Protein AF-A0A524PHV9-F1 (afdb_monomer_lite)

pLDDT: mean 92.65, std 9.96, range [43.44, 98.56]

Structure (mmCIF, N/CA/C/O backbone):
data_AF-A0A524PHV9-F1
#
_entry.id   AF-A0A524PHV9-F1
#
loop_
_atom_site.group_PDB
_atom_site.id
_atom_site.type_symbol
_atom_site.label_atom_id
_atom_site.label_alt_id
_atom_site.label_comp_id
_atom_site.label_asym_id
_atom_site.label_entity_id
_atom_site.label_seq_id
_atom_site.pdbx_PDB_ins_code
_atom_site.Cartn_x
_atom_site.Cartn_y
_atom_site.Cartn_z
_atom_site.occupancy
_atom_site.B_iso_or_equiv
_atom_site.auth_seq_id
_atom_site.auth_comp_id
_atom_site.auth_asym_id
_atom_site.auth_atom_id
_atom_site.pdbx_PDB_model_num
ATOM 1 N N . MET A 1 1 ? -26.141 -10.953 56.909 1.00 43.44 1 MET A N 1
ATOM 2 C CA . MET A 1 1 ? -25.001 -10.964 55.967 1.00 43.44 1 MET A CA 1
ATOM 3 C C . MET A 1 1 ? -25.452 -10.327 54.662 1.00 43.44 1 MET A C 1
ATOM 5 O O . MET A 1 1 ? -26.270 -10.914 53.968 1.00 43.44 1 MET A O 1
ATOM 9 N N . ALA A 1 2 ? -25.013 -9.101 54.371 1.00 45.72 2 ALA A N 1
ATOM 10 C CA . ALA A 1 2 ? -25.368 -8.413 53.131 1.00 45.72 2 ALA A CA 1
ATOM 11 C C . ALA A 1 2 ? -24.440 -8.890 52.005 1.00 45.72 2 ALA A C 1
ATOM 13 O O . ALA A 1 2 ? -23.285 -8.477 51.942 1.00 45.72 2 ALA A O 1
ATOM 14 N N . ILE A 1 3 ? -24.939 -9.774 51.140 1.00 51.25 3 ILE A N 1
ATOM 15 C CA . ILE A 1 3 ? -24.238 -10.215 49.929 1.00 51.25 3 ILE A CA 1
ATOM 16 C C . ILE A 1 3 ? -24.180 -9.011 48.981 1.00 51.25 3 ILE A C 1
ATOM 18 O O . ILE A 1 3 ? -25.140 -8.718 48.269 1.00 51.25 3 ILE A O 1
ATOM 22 N N . HIS A 1 4 ? -23.075 -8.267 49.010 1.00 49.38 4 HIS A N 1
ATOM 23 C CA . HIS A 1 4 ? -22.793 -7.253 48.002 1.00 49.38 4 HIS A CA 1
ATOM 24 C C . HIS A 1 4 ? -22.531 -7.979 46.683 1.00 49.38 4 HIS A C 1
ATOM 26 O O . HIS A 1 4 ? -21.446 -8.511 46.465 1.00 49.38 4 HIS A O 1
ATOM 32 N N . ARG A 1 5 ? -23.539 -8.030 45.803 1.00 54.97 5 ARG A N 1
ATOM 33 C CA . ARG A 1 5 ? -23.334 -8.400 44.400 1.00 54.97 5 ARG A CA 1
ATOM 34 C C . ARG A 1 5 ? -22.457 -7.325 43.772 1.00 54.97 5 ARG A C 1
ATOM 36 O O . ARG A 1 5 ? -22.942 -6.255 43.402 1.00 54.97 5 ARG A O 1
ATOM 43 N N . GLN A 1 6 ? -21.158 -7.591 43.720 1.00 67.81 6 GLN A N 1
ATOM 44 C CA . GLN A 1 6 ? -20.218 -6.816 42.931 1.00 67.81 6 GLN A CA 1
ATOM 45 C C . GLN A 1 6 ? -20.736 -6.852 41.492 1.00 67.81 6 GLN A C 1
ATOM 47 O O . GLN A 1 6 ? -20.925 -7.926 40.930 1.00 67.81 6 GLN A O 1
ATOM 52 N N . LYS A 1 7 ? -21.108 -5.690 40.945 1.00 75.75 7 LYS A N 1
ATOM 53 C CA . LYS A 1 7 ? -21.532 -5.614 39.546 1.00 75.75 7 LYS A CA 1
ATOM 54 C C . LYS A 1 7 ? -20.360 -6.084 38.697 1.00 75.75 7 LYS A C 1
ATOM 56 O O . LYS A 1 7 ? -19.264 -5.550 38.877 1.00 75.75 7 LYS A O 1
ATOM 61 N N . ASP A 1 8 ? -20.613 -7.028 37.798 1.00 86.81 8 ASP A N 1
ATOM 62 C CA . ASP A 1 8 ? -19.635 -7.428 36.795 1.00 86.81 8 ASP A CA 1
ATOM 63 C C . ASP A 1 8 ? -19.129 -6.177 36.072 1.00 86.81 8 ASP A C 1
ATOM 65 O O . ASP A 1 8 ? -19.901 -5.275 35.721 1.00 86.81 8 ASP A O 1
ATOM 69 N N . ARG A 1 9 ? -17.810 -6.092 35.918 1.00 94.00 9 ARG A N 1
ATOM 70 C CA . ARG A 1 9 ? -17.122 -5.018 35.205 1.00 94.00 9 ARG A CA 1
ATOM 71 C C . ARG A 1 9 ? -16.282 -5.643 34.092 1.00 94.00 9 ARG A C 1
ATOM 73 O O . ARG A 1 9 ? -15.785 -6.749 34.302 1.00 94.00 9 ARG A O 1
ATOM 80 N N . PRO A 1 10 ? -16.137 -4.963 32.943 1.00 96.44 10 PRO A N 1
ATOM 81 C CA . PRO A 1 10 ? -15.182 -5.385 31.929 1.00 96.44 10 PRO A CA 1
ATOM 82 C C . PRO A 1 10 ? -13.778 -5.359 32.531 1.00 96.44 10 PRO A C 1
ATOM 84 O O . PRO A 1 10 ? -13.494 -4.534 33.408 1.00 96.44 10 PRO A O 1
ATOM 87 N N . SER A 1 11 ? -12.915 -6.258 32.068 1.00 96.62 11 SER A N 1
ATOM 88 C CA . SER A 1 11 ? -11.493 -6.193 32.393 1.00 96.62 11 SER A CA 1
ATOM 89 C C . SER A 1 11 ? -10.850 -4.970 31.728 1.00 96.62 11 SER A C 1
ATOM 91 O O . SER A 1 11 ? -11.369 -4.428 30.745 1.00 96.62 11 SER A O 1
ATOM 93 N N . ASP A 1 12 ? -9.697 -4.547 32.245 1.00 96.44 12 ASP A N 1
ATOM 94 C CA . ASP A 1 12 ? -8.908 -3.488 31.608 1.00 96.44 12 ASP A CA 1
ATOM 95 C C . ASP A 1 12 ? -8.440 -3.913 30.205 1.00 96.44 12 ASP A C 1
ATOM 97 O O . ASP A 1 12 ? -8.419 -3.090 29.295 1.00 96.44 12 ASP A O 1
ATOM 101 N N . GLU A 1 13 ? -8.170 -5.207 30.003 1.00 97.12 13 GLU A N 1
ATOM 102 C CA . GLU A 1 13 ? -7.837 -5.792 28.697 1.00 97.12 13 GLU A CA 1
ATOM 103 C C . GLU A 1 13 ? -8.995 -5.643 27.696 1.00 97.12 13 GLU A C 1
ATOM 105 O O . GLU A 1 13 ? -8.775 -5.198 26.572 1.00 97.12 13 GLU A O 1
ATOM 110 N N . THR A 1 14 ? -10.243 -5.910 28.106 1.00 97.88 14 THR A N 1
ATOM 111 C CA . THR A 1 14 ? -11.431 -5.702 27.258 1.00 97.88 14 THR A CA 1
ATOM 112 C C . THR A 1 14 ? -11.568 -4.229 26.858 1.00 97.88 14 THR A C 1
ATOM 114 O O . THR A 1 14 ? -11.874 -3.920 25.705 1.00 97.88 14 THR A O 1
ATOM 117 N N . LEU A 1 15 ? -11.347 -3.295 27.791 1.00 97.81 15 LEU A N 1
ATOM 118 C CA . LEU A 1 15 ? -11.407 -1.861 27.492 1.00 97.81 15 LEU A CA 1
ATOM 119 C C . LEU A 1 15 ? -10.288 -1.435 26.533 1.00 97.81 15 LEU A C 1
ATOM 121 O O . LEU A 1 15 ? -10.550 -0.671 25.599 1.00 97.81 15 LEU A O 1
ATOM 125 N N . GLU A 1 16 ? -9.070 -1.940 26.733 1.00 97.50 16 GLU A N 1
ATOM 126 C CA . GLU A 1 16 ? -7.930 -1.624 25.874 1.00 97.50 16 GLU A CA 1
ATOM 127 C C . GLU A 1 16 ? -8.071 -2.226 24.471 1.00 97.50 16 GLU A C 1
ATOM 129 O O . GLU A 1 16 ? -7.766 -1.563 23.483 1.00 97.50 16 GLU A O 1
ATOM 134 N N . GLY A 1 17 ? -8.673 -3.411 24.347 1.00 97.94 17 GLY A N 1
ATOM 135 C CA . GLY A 1 17 ? -8.955 -4.009 23.044 1.00 97.94 17 GLY A CA 1
ATOM 136 C C . GLY A 1 17 ? -9.859 -3.136 22.165 1.00 97.94 17 GLY A C 1
ATOM 137 O O . GLY A 1 17 ? -9.591 -2.902 20.986 1.00 97.94 17 GLY A O 1
ATOM 138 N N . VAL A 1 18 ? -10.905 -2.548 22.755 1.00 98.12 18 VAL A N 1
ATOM 139 C CA . VAL A 1 18 ? -11.786 -1.597 22.047 1.00 98.12 18 VAL A CA 1
ATOM 140 C C . VAL A 1 18 ? -11.014 -0.352 21.619 1.00 98.12 18 VAL A C 1
ATOM 142 O O . VAL A 1 18 ? -11.197 0.169 20.517 1.00 98.12 18 VAL A O 1
ATOM 145 N N . ARG A 1 19 ? -10.172 0.145 22.517 1.00 97.38 19 ARG A N 1
ATOM 146 C CA . ARG A 1 19 ? -9.353 1.341 22.348 1.00 97.38 19 ARG A CA 1
ATOM 147 C C . ARG A 1 19 ? -8.322 1.191 21.232 1.00 97.38 19 ARG A C 1
ATOM 149 O O . ARG A 1 19 ? -8.160 2.148 20.472 1.00 97.38 19 ARG A O 1
ATOM 156 N N . ASN A 1 20 ? -7.702 0.021 21.096 1.00 97.56 20 ASN A N 1
ATOM 157 C CA . ASN A 1 20 ? -6.783 -0.325 20.010 1.00 97.56 20 ASN A CA 1
ATOM 158 C C . ASN A 1 20 ? -7.500 -0.342 18.658 1.00 97.56 20 ASN A C 1
ATOM 160 O O . ASN A 1 20 ? -7.094 0.366 17.738 1.00 97.56 20 ASN A O 1
ATOM 164 N N . ILE A 1 21 ? -8.637 -1.042 18.564 1.00 98.25 21 ILE A N 1
ATOM 165 C CA . ILE A 1 21 ? -9.458 -1.076 17.341 1.00 98.25 21 ILE A CA 1
ATOM 166 C C . ILE A 1 21 ? -9.875 0.341 16.925 1.00 98.25 21 ILE A C 1
ATOM 168 O O . ILE A 1 21 ? -9.826 0.699 15.748 1.00 98.25 21 ILE A O 1
ATOM 172 N N . VAL A 1 22 ? -10.302 1.172 17.879 1.00 97.00 22 VAL A N 1
ATOM 173 C CA . VAL A 1 22 ? -10.706 2.555 17.590 1.00 97.00 22 VAL A CA 1
ATOM 174 C C . VAL A 1 22 ? -9.520 3.427 17.189 1.00 97.00 22 VAL A C 1
ATOM 176 O O . VAL A 1 22 ? -9.671 4.218 16.262 1.00 97.00 22 VAL A O 1
ATOM 179 N N . ALA A 1 23 ? -8.360 3.288 17.835 1.00 95.38 23 ALA A N 1
ATOM 180 C CA . ALA A 1 23 ? -7.156 4.035 17.475 1.00 95.38 23 ALA A CA 1
ATOM 181 C C . ALA A 1 23 ? -6.679 3.685 16.058 1.00 95.38 23 ALA A C 1
ATOM 183 O O . ALA A 1 23 ? -6.427 4.585 15.259 1.00 95.38 23 ALA A O 1
ATOM 184 N N . PHE A 1 24 ? -6.646 2.394 15.714 1.00 96.44 24 PHE A N 1
ATOM 185 C CA . PHE A 1 24 ? -6.337 1.928 14.364 1.00 96.44 24 PHE A CA 1
ATOM 186 C C . PHE A 1 24 ? -7.310 2.517 13.334 1.00 96.44 24 PHE A C 1
ATOM 188 O O . PHE A 1 24 ? -6.906 3.172 12.376 1.00 96.44 24 PHE A O 1
ATOM 195 N N . ARG A 1 25 ? -8.622 2.377 13.570 1.00 95.62 25 ARG A N 1
ATOM 196 C CA . ARG A 1 25 ? -9.646 2.913 12.660 1.00 95.62 25 ARG A CA 1
ATOM 197 C C . ARG A 1 25 ? -9.598 4.430 12.536 1.00 95.62 25 ARG A C 1
ATOM 199 O O . ARG A 1 25 ? -9.937 4.948 11.483 1.00 95.62 25 ARG A O 1
ATOM 206 N N . ALA A 1 26 ? -9.230 5.148 13.592 1.00 92.69 26 ALA A N 1
ATOM 207 C CA . ALA A 1 26 ? -9.138 6.600 13.552 1.00 92.69 26 ALA A CA 1
ATOM 208 C C . ALA A 1 26 ? -7.962 7.097 12.703 1.00 92.69 26 ALA A C 1
ATOM 210 O O . ALA A 1 26 ? -8.096 8.153 12.089 1.00 92.69 26 ALA A O 1
ATOM 211 N N . ARG A 1 27 ? -6.851 6.349 12.667 1.00 92.06 27 ARG A N 1
ATOM 212 C CA . ARG A 1 27 ? -5.673 6.666 11.847 1.00 92.06 27 ARG A CA 1
ATOM 213 C C . ARG A 1 27 ? -5.864 6.281 10.382 1.00 92.06 27 ARG A C 1
ATOM 215 O O . ARG A 1 27 ? -5.577 7.091 9.513 1.00 92.06 27 ARG A O 1
ATOM 222 N N . HIS A 1 28 ? -6.420 5.095 10.131 1.00 92.81 28 HIS A N 1
ATOM 223 C CA . HIS A 1 28 ? -6.382 4.461 8.805 1.00 92.81 28 HIS A CA 1
ATOM 224 C C . HIS A 1 28 ? -7.731 4.436 8.073 1.00 92.81 28 HIS A C 1
ATOM 226 O O . HIS A 1 28 ? -7.857 3.831 7.011 1.00 92.81 28 HIS A O 1
ATOM 232 N N . ALA A 1 29 ? -8.783 5.051 8.629 1.00 90.94 29 ALA A N 1
ATOM 233 C CA . ALA A 1 29 ? -10.062 5.129 7.926 1.00 90.94 29 ALA A CA 1
ATOM 234 C C . ALA A 1 29 ? -9.923 5.938 6.627 1.00 90.94 29 ALA A C 1
ATOM 236 O O . ALA A 1 29 ? -9.401 7.056 6.664 1.00 90.94 29 ALA A O 1
ATOM 237 N N . PRO A 1 30 ? -10.475 5.443 5.504 1.00 86.62 30 PRO A N 1
ATOM 238 C CA . PRO A 1 30 ? -10.452 6.186 4.257 1.00 86.62 30 PRO A CA 1
ATOM 239 C C . PRO A 1 30 ? -11.175 7.535 4.416 1.00 86.62 30 PRO A C 1
ATOM 241 O O . PRO A 1 30 ? -12.183 7.623 5.137 1.00 86.62 30 PRO A O 1
ATOM 244 N N . PRO A 1 31 ? -10.690 8.597 3.745 1.00 82.19 31 PRO A N 1
ATOM 245 C CA . PRO A 1 31 ? -11.306 9.913 3.818 1.00 82.19 31 PRO A CA 1
ATOM 246 C C . PRO A 1 31 ? -12.749 9.863 3.310 1.00 82.19 31 PRO A C 1
ATOM 248 O O . PRO A 1 31 ? -13.121 9.063 2.448 1.00 82.19 31 PRO A O 1
ATOM 251 N N . LYS A 1 32 ? -13.600 10.743 3.847 1.00 81.00 32 LYS A N 1
ATOM 252 C CA . LYS A 1 32 ? -14.985 10.839 3.371 1.00 81.00 32 LYS A CA 1
ATOM 253 C C . LYS A 1 32 ? -14.988 11.374 1.932 1.00 81.00 32 LYS A C 1
ATOM 255 O O . LYS A 1 32 ? -14.244 12.311 1.654 1.00 81.00 32 LYS A O 1
ATOM 260 N N . PRO A 1 33 ? -15.892 10.896 1.055 1.00 69.19 33 PRO A N 1
ATOM 261 C CA . PRO A 1 33 ? -15.922 11.251 -0.372 1.00 69.19 33 PRO A CA 1
ATOM 262 C C . PRO A 1 33 ? -16.135 12.748 -0.672 1.00 69.19 33 PRO A C 1
ATOM 264 O O . PRO A 1 33 ? -16.042 13.159 -1.820 1.00 69.19 33 PRO A O 1
ATOM 267 N N . SER A 1 34 ? -16.427 13.573 0.338 1.00 66.88 34 SER A N 1
ATOM 268 C CA . SER A 1 34 ? -16.551 15.029 0.219 1.00 66.88 34 SER A CA 1
ATOM 269 C C . SER A 1 34 ? -15.236 15.797 0.420 1.00 66.88 34 SER A C 1
ATOM 271 O O . SER A 1 34 ? -15.263 17.024 0.402 1.00 66.88 34 SER A O 1
ATOM 273 N N . GLN A 1 35 ? -14.116 15.123 0.702 1.00 55.56 35 GLN A N 1
ATOM 274 C CA . GLN A 1 35 ? -12.799 15.756 0.819 1.00 55.56 35 GLN A CA 1
ATOM 275 C C . GLN A 1 35 ? -12.050 15.607 -0.510 1.00 55.56 35 GLN A C 1
ATOM 277 O O . GLN A 1 35 ? -11.749 14.498 -0.939 1.00 55.56 35 GLN A O 1
ATOM 282 N N . GLU A 1 36 ? -11.806 16.733 -1.182 1.00 48.31 36 GLU A N 1
ATOM 283 C CA . GLU A 1 36 ? -11.075 16.796 -2.450 1.00 48.31 36 GLU A CA 1
ATOM 284 C C . GLU A 1 36 ? -9.622 16.312 -2.308 1.00 48.31 36 GLU A C 1
ATOM 286 O O . GLU A 1 36 ? -8.933 16.676 -1.358 1.00 48.31 36 GLU A O 1
ATOM 291 N N . VAL A 1 37 ? -9.190 15.518 -3.298 1.00 53.00 37 VAL A N 1
ATOM 292 C CA . VAL A 1 37 ? -7.806 15.226 -3.734 1.00 53.00 37 VAL A CA 1
ATOM 293 C C . VAL A 1 37 ? -6.771 15.083 -2.609 1.00 53.00 37 VAL A C 1
ATOM 295 O O . VAL A 1 37 ? -5.686 15.656 -2.667 1.00 53.00 37 VAL A O 1
ATOM 298 N N . ILE A 1 38 ? -7.074 14.291 -1.582 1.00 55.31 38 ILE A N 1
ATOM 299 C CA . ILE A 1 38 ? -6.009 13.691 -0.776 1.00 55.31 38 ILE A CA 1
ATOM 300 C C . ILE A 1 38 ? -5.588 12.437 -1.531 1.00 55.31 38 ILE A C 1
ATOM 302 O O . ILE A 1 38 ? -6.434 11.606 -1.867 1.00 55.31 38 ILE A O 1
ATOM 306 N N . GLU A 1 39 ? -4.300 12.350 -1.854 1.00 62.22 39 GLU A N 1
ATOM 307 C CA . GLU A 1 39 ? -3.685 11.133 -2.369 1.00 62.22 39 GLU A CA 1
ATOM 308 C C . GLU A 1 39 ? -4.005 10.019 -1.366 1.00 62.22 39 GLU A C 1
ATOM 310 O O . GLU A 1 39 ? -3.540 10.049 -0.230 1.00 62.22 39 GLU A O 1
ATOM 315 N N . ALA A 1 40 ? -4.951 9.150 -1.727 1.00 71.31 40 ALA A N 1
ATOM 316 C CA . ALA A 1 40 ? -5.487 8.156 -0.809 1.00 71.31 40 ALA A CA 1
ATOM 317 C C . ALA A 1 40 ? -4.343 7.250 -0.367 1.00 71.31 40 ALA A C 1
ATOM 319 O O . ALA A 1 40 ? -3.646 6.772 -1.252 1.00 71.31 40 ALA A O 1
ATOM 320 N N . ASP A 1 41 ? -4.180 7.026 0.943 1.00 86.94 41 ASP A N 1
ATOM 321 C CA . ASP A 1 41 ? -3.270 6.026 1.516 1.00 86.94 41 ASP A CA 1
ATOM 322 C C . ASP A 1 41 ? -3.810 4.618 1.193 1.00 86.94 41 ASP A C 1
ATOM 324 O O . ASP A 1 41 ? -4.749 4.145 1.850 1.00 86.94 41 ASP A O 1
ATOM 328 N N . PRO A 1 42 ? -3.294 3.956 0.141 1.00 91.50 42 PRO A N 1
ATOM 329 C CA . PRO A 1 42 ? -3.833 2.683 -0.324 1.00 91.50 42 PRO A CA 1
ATOM 330 C C . PRO A 1 42 ? -3.556 1.555 0.673 1.00 91.50 42 PRO A C 1
ATOM 332 O O . PRO A 1 42 ? -4.408 0.687 0.867 1.00 91.50 42 PRO A O 1
ATOM 335 N N . LEU A 1 43 ? -2.390 1.581 1.326 1.00 94.88 43 LEU A N 1
ATOM 336 C CA . LEU A 1 43 ? -1.991 0.595 2.325 1.00 94.88 43 LEU A CA 1
ATOM 337 C C . LEU A 1 43 ? -2.871 0.693 3.575 1.00 94.88 43 LEU A C 1
ATOM 339 O O . LEU A 1 43 ? -3.439 -0.315 4.002 1.00 94.88 43 LEU A O 1
ATOM 343 N N . GLY A 1 44 ? -3.059 1.902 4.114 1.00 94.56 44 GLY A N 1
ATOM 344 C CA . GLY A 1 44 ? -3.966 2.128 5.240 1.00 94.56 44 GLY A CA 1
ATOM 345 C C . GLY A 1 44 ? -5.399 1.702 4.917 1.00 94.56 44 GLY A C 1
ATOM 346 O O . GLY A 1 44 ? -6.039 1.012 5.713 1.00 94.56 44 GLY A O 1
ATOM 347 N N . ALA A 1 45 ? -5.892 2.009 3.711 1.00 93.06 45 ALA A N 1
ATOM 348 C CA . ALA A 1 45 ? -7.220 1.590 3.262 1.00 93.06 45 ALA A CA 1
ATOM 349 C C . ALA A 1 45 ? -7.361 0.060 3.120 1.00 93.06 45 ALA A C 1
ATOM 351 O O . ALA A 1 45 ? -8.412 -0.499 3.467 1.00 93.06 45 ALA A O 1
ATOM 352 N N . LEU A 1 46 ? -6.318 -0.626 2.637 1.00 94.94 46 LEU A N 1
ATOM 353 C CA . LEU A 1 46 ? -6.273 -2.086 2.556 1.00 94.94 46 LEU A CA 1
ATOM 354 C C . LEU A 1 46 ? -6.382 -2.704 3.954 1.00 94.94 46 LEU A C 1
ATOM 356 O O . LEU A 1 46 ? -7.268 -3.526 4.198 1.00 94.94 46 LEU A O 1
ATOM 360 N N . PHE A 1 47 ? -5.541 -2.268 4.892 1.00 97.19 47 PHE A N 1
ATOM 361 C CA . PHE A 1 47 ? -5.531 -2.817 6.249 1.00 97.19 47 PHE A CA 1
ATOM 362 C C . PHE A 1 47 ? -6.782 -2.438 7.045 1.00 97.19 47 PHE A C 1
ATOM 364 O O . PHE A 1 47 ? -7.312 -3.253 7.802 1.00 97.19 47 PHE A O 1
ATOM 371 N N . TYR A 1 48 ? -7.339 -1.246 6.817 1.00 96.88 48 TYR A N 1
ATOM 372 C CA . TYR A 1 48 ? -8.658 -0.882 7.326 1.00 96.88 48 TYR A CA 1
ATOM 373 C C . TYR A 1 48 ? -9.731 -1.869 6.865 1.00 96.88 48 TYR A C 1
ATOM 375 O O . TYR A 1 48 ? -10.517 -2.356 7.679 1.00 96.88 48 TYR A O 1
ATOM 383 N N . SER A 1 49 ? -9.753 -2.191 5.572 1.00 96.69 49 SER A N 1
ATOM 384 C CA . SER A 1 49 ? -10.724 -3.128 5.001 1.00 96.69 49 SER A CA 1
ATOM 385 C C . SER A 1 49 ? -10.545 -4.541 5.562 1.00 96.69 49 SER A C 1
ATOM 387 O O . SER A 1 49 ? -11.537 -5.193 5.893 1.00 96.69 49 SER A O 1
ATOM 389 N N . GLN A 1 50 ? -9.298 -4.983 5.750 1.00 97.62 50 GLN A N 1
ATOM 390 C CA . GLN A 1 50 ? -8.971 -6.259 6.388 1.00 97.62 50 GLN A CA 1
ATOM 391 C C . GLN A 1 50 ? -9.510 -6.336 7.821 1.00 97.62 50 GLN A C 1
ATOM 393 O O . GLN A 1 50 ? -10.243 -7.272 8.146 1.00 97.62 50 GLN A O 1
ATOM 398 N N . LEU A 1 51 ? -9.234 -5.327 8.654 1.00 98.44 51 LEU A N 1
ATOM 399 C CA . LEU A 1 51 ? -9.745 -5.289 10.025 1.00 98.44 51 LEU A CA 1
ATOM 400 C C . LEU A 1 51 ? -11.278 -5.265 10.055 1.00 98.44 51 LEU A C 1
ATOM 402 O O . LEU A 1 51 ? -11.900 -5.960 10.858 1.00 98.44 51 LEU A O 1
ATOM 406 N N . MET A 1 52 ? -11.909 -4.472 9.186 1.00 98.06 52 MET A N 1
ATOM 407 C CA . MET A 1 52 ? -13.369 -4.393 9.137 1.00 98.06 52 MET A CA 1
ATOM 408 C C . MET A 1 52 ? -14.010 -5.726 8.737 1.00 98.06 52 MET A C 1
ATOM 410 O O . MET A 1 52 ? -15.001 -6.119 9.355 1.00 98.06 52 MET A O 1
ATOM 414 N N . SER A 1 53 ? -13.423 -6.430 7.765 1.00 98.19 53 SER A N 1
ATOM 415 C CA . SER A 1 53 ? -13.848 -7.771 7.348 1.00 98.19 53 SER A CA 1
ATOM 416 C C . SER A 1 53 ? -13.724 -8.784 8.492 1.00 98.19 53 SER A C 1
ATOM 418 O O . SER A 1 53 ? -14.662 -9.538 8.763 1.00 98.19 53 SER A O 1
ATOM 420 N N . LEU A 1 54 ? -12.614 -8.743 9.241 1.00 98.38 54 LEU A N 1
ATOM 421 C CA . LEU A 1 54 ? -12.436 -9.590 10.420 1.00 98.38 54 LEU A CA 1
ATOM 422 C C . LEU A 1 54 ? -13.523 -9.312 11.466 1.00 98.38 54 LEU A C 1
ATOM 424 O O . LEU A 1 54 ? -14.214 -10.238 11.886 1.00 98.38 54 LEU A O 1
ATOM 428 N N . LEU A 1 55 ? -13.736 -8.049 11.851 1.00 98.12 55 LEU A N 1
ATOM 429 C CA . LEU A 1 55 ? -14.751 -7.688 12.850 1.00 98.12 55 LEU A CA 1
ATOM 430 C C . LEU A 1 55 ? -16.161 -8.135 12.436 1.00 98.12 55 LEU A C 1
ATOM 432 O O . LEU A 1 55 ? -16.922 -8.626 13.275 1.00 98.12 55 LEU A O 1
ATOM 436 N N . GLU A 1 56 ? -16.496 -8.017 11.150 1.00 97.69 56 GLU A N 1
ATOM 437 C CA . GLU A 1 56 ? -17.758 -8.513 10.603 1.00 97.69 56 GLU A CA 1
ATOM 438 C C . GLU A 1 56 ? -17.875 -10.039 10.722 1.00 97.69 56 GLU A C 1
ATOM 440 O O . GLU A 1 56 ? -18.896 -10.531 11.208 1.00 97.69 56 GLU A O 1
ATOM 445 N N . SER A 1 57 ? -16.822 -10.783 10.367 1.00 98.00 57 SER A N 1
ATOM 446 C CA . SER A 1 57 ? -16.789 -12.249 10.489 1.00 98.00 57 SER A CA 1
ATOM 447 C C . SER A 1 57 ? -16.936 -12.730 11.940 1.00 98.00 57 SER A C 1
ATOM 449 O O . SER A 1 57 ? -17.570 -13.752 12.205 1.00 98.00 57 SER A O 1
ATOM 451 N N . LEU A 1 58 ? -16.446 -11.934 12.895 1.00 97.50 58 LEU A N 1
ATOM 452 C CA . LEU A 1 58 ? -16.576 -12.172 14.332 1.00 97.50 58 LEU A CA 1
ATOM 453 C C . LEU A 1 58 ? -17.968 -11.797 14.878 1.00 97.50 58 LEU A C 1
ATOM 455 O O . LEU A 1 58 ? -18.279 -12.068 16.045 1.00 97.50 58 LEU A O 1
ATOM 459 N N . GLY A 1 59 ? -18.825 -11.181 14.055 1.00 97.75 59 GLY A N 1
ATOM 460 C CA . GLY A 1 59 ? -20.156 -10.709 14.437 1.00 97.75 59 GLY A CA 1
ATOM 461 C C . GLY A 1 59 ? -20.133 -9.456 15.316 1.00 97.75 59 GLY A C 1
ATOM 462 O O . GLY A 1 59 ? -21.118 -9.184 16.017 1.00 97.75 59 GLY A O 1
ATOM 463 N N . LEU A 1 60 ? -19.026 -8.707 15.302 1.00 98.19 60 LEU A N 1
ATOM 464 C CA . LEU A 1 60 ? -18.781 -7.548 16.153 1.00 98.19 60 LEU A CA 1
ATOM 465 C C . LEU A 1 60 ? -18.921 -6.236 15.379 1.00 98.19 60 LEU A C 1
ATOM 467 O O . LEU A 1 60 ? -18.401 -6.052 14.285 1.00 98.19 60 LEU A O 1
ATOM 471 N N . ALA A 1 61 ? -19.578 -5.268 16.008 1.00 98.06 61 ALA A N 1
ATOM 472 C CA . ALA A 1 61 ? -19.597 -3.884 15.564 1.00 98.06 61 ALA A CA 1
ATOM 473 C C . ALA A 1 61 ? -19.006 -2.999 16.661 1.00 98.06 61 ALA A C 1
ATOM 475 O O . ALA A 1 61 ? -19.626 -2.793 17.708 1.00 98.06 61 ALA A O 1
ATOM 476 N N . VAL A 1 62 ? -17.819 -2.451 16.400 1.00 97.75 62 VAL A N 1
ATOM 477 C CA . VAL A 1 62 ? -17.172 -1.454 17.258 1.00 97.75 62 VAL A CA 1
ATOM 478 C C . VAL A 1 62 ? -17.504 -0.071 16.712 1.00 97.75 62 VAL A C 1
ATOM 480 O O . VAL A 1 62 ? -17.255 0.235 15.549 1.00 97.75 62 VAL A O 1
ATOM 483 N N . GLN A 1 63 ? -18.103 0.782 17.530 1.00 97.00 63 GLN A N 1
ATOM 484 C CA . GLN A 1 63 ? -18.505 2.136 17.168 1.00 97.00 63 GLN A CA 1
ATOM 485 C C . GLN A 1 63 ? -17.884 3.122 18.144 1.00 97.00 63 GLN A C 1
ATOM 487 O O . GLN A 1 63 ? -17.797 2.852 19.343 1.00 97.00 63 GLN A O 1
ATOM 492 N N . TYR A 1 64 ? -17.504 4.289 17.634 1.00 96.62 64 TYR A N 1
ATOM 493 C CA . TYR A 1 64 ? -17.048 5.386 18.468 1.00 96.62 64 TYR A CA 1
ATOM 494 C C . TYR A 1 64 ? -17.583 6.720 17.961 1.00 96.62 64 TYR A C 1
ATOM 496 O O . TYR A 1 64 ? -17.839 6.892 16.768 1.00 96.62 64 TYR A O 1
ATOM 504 N N . HIS A 1 65 ? -17.757 7.671 18.873 1.00 94.75 65 HIS A N 1
ATOM 505 C CA . HIS A 1 65 ? -17.994 9.062 18.513 1.00 94.75 65 HIS A CA 1
ATOM 506 C C . HIS A 1 65 ? -17.292 9.996 19.492 1.00 94.75 65 HIS A C 1
ATOM 508 O O . HIS A 1 65 ? -17.281 9.777 20.706 1.00 94.75 65 HIS A O 1
ATOM 514 N N . ARG A 1 66 ? -16.702 11.058 18.946 1.00 92.81 66 ARG A N 1
ATOM 515 C CA . ARG A 1 66 ? -16.111 12.141 19.727 1.00 92.81 66 ARG A CA 1
ATOM 516 C C . ARG A 1 66 ? -17.191 13.170 20.043 1.00 92.81 66 ARG A C 1
ATOM 518 O O . ARG A 1 66 ? -17.909 13.608 19.148 1.00 92.81 66 ARG A O 1
ATOM 525 N N . GLY A 1 67 ? -17.289 13.564 21.305 1.00 89.94 67 GLY A N 1
ATOM 526 C CA . GLY A 1 67 ? -18.229 14.575 21.780 1.00 89.94 67 GLY A CA 1
ATOM 527 C C . GLY A 1 67 ? -17.597 15.478 22.833 1.00 89.94 67 GLY A C 1
ATOM 528 O O . GLY A 1 67 ? -16.533 15.177 23.367 1.00 89.94 67 GLY A O 1
ATOM 529 N N . LYS A 1 68 ? -18.257 16.594 23.148 1.00 86.44 68 LYS A N 1
ATOM 530 C CA . LYS A 1 68 ? -17.884 17.453 24.281 1.00 86.44 68 LYS A CA 1
ATOM 531 C C . LYS A 1 68 ? -18.835 17.209 25.438 1.00 86.44 68 LYS A C 1
ATOM 533 O O . LYS A 1 68 ? -20.048 17.144 25.245 1.00 86.44 68 LYS A O 1
ATOM 538 N N . GLY A 1 69 ? -18.299 17.096 26.649 1.00 78.19 69 GLY A N 1
ATOM 539 C CA . GLY A 1 69 ? -19.138 17.026 27.837 1.00 78.19 69 GLY A CA 1
ATOM 540 C C . GLY A 1 69 ? -19.909 18.332 28.045 1.00 78.19 69 GLY A C 1
ATOM 541 O O . GLY A 1 69 ? -19.322 19.412 28.048 1.00 78.19 69 GLY A O 1
ATOM 542 N N . VAL A 1 70 ? -21.224 18.221 28.254 1.00 74.56 70 VAL A N 1
ATOM 543 C CA . VAL A 1 70 ? -22.145 19.366 28.409 1.00 74.56 70 VAL A CA 1
ATOM 544 C C . VAL A 1 70 ? -21.716 20.309 29.543 1.00 74.56 70 VAL A C 1
ATOM 546 O O . VAL A 1 70 ? -21.869 21.521 29.425 1.00 74.56 70 VAL A O 1
ATOM 549 N N . PHE A 1 71 ? -21.137 19.764 30.618 1.00 74.62 71 PHE A N 1
ATOM 550 C CA . PHE A 1 71 ? -20.800 20.521 31.829 1.00 74.62 71 PHE A CA 1
ATOM 551 C C . PHE A 1 71 ? -19.306 20.825 31.995 1.00 74.62 71 PHE A C 1
ATOM 553 O O . PHE A 1 71 ? -18.958 21.888 32.495 1.00 74.62 71 PHE A O 1
ATOM 560 N N . ASP A 1 72 ? -18.416 19.915 31.588 1.00 78.94 72 ASP A N 1
ATOM 561 C CA . ASP A 1 72 ? -16.967 20.057 31.797 1.00 78.94 72 ASP A CA 1
ATOM 562 C C . ASP A 1 72 ? -16.230 20.638 30.580 1.00 78.94 72 ASP A C 1
ATOM 564 O O . ASP A 1 72 ? -15.053 20.972 30.696 1.00 78.94 72 ASP A O 1
ATOM 568 N N . LYS A 1 73 ? -16.906 20.769 29.423 1.00 81.56 73 LYS A N 1
ATOM 569 C CA . LYS A 1 73 ? -16.330 21.167 28.123 1.00 81.56 73 LYS A CA 1
ATOM 570 C C . LYS A 1 73 ? -15.114 20.329 27.697 1.00 81.56 73 LYS A C 1
ATOM 572 O O . LYS A 1 73 ? -14.429 20.709 26.748 1.00 81.56 73 LYS A O 1
ATOM 577 N N . LYS A 1 74 ? -14.847 19.203 28.367 1.00 85.88 74 LYS A N 1
ATOM 578 C CA . LYS A 1 74 ? -13.739 18.304 28.040 1.00 85.88 74 LYS A CA 1
ATOM 579 C C . LYS A 1 74 ? -14.143 17.419 26.871 1.00 85.88 74 LYS A C 1
ATOM 581 O O . LYS A 1 74 ? -15.307 17.013 26.767 1.00 85.88 74 LYS A O 1
ATOM 586 N N . ASP A 1 75 ? -13.176 17.114 26.016 1.00 90.88 75 ASP A N 1
ATOM 587 C CA . ASP A 1 75 ? -13.380 16.165 24.933 1.00 90.88 75 ASP A CA 1
ATOM 588 C C . ASP A 1 75 ? -13.533 14.753 25.507 1.00 90.88 75 ASP A C 1
ATOM 590 O O . ASP A 1 75 ? -12.775 14.307 26.375 1.00 90.88 75 ASP A O 1
ATOM 594 N N . LYS A 1 76 ? -14.566 14.065 25.033 1.00 93.25 76 LYS A N 1
ATOM 595 C CA . LYS A 1 76 ? -14.928 12.712 25.434 1.00 93.25 76 LYS A CA 1
ATOM 596 C C . LYS A 1 76 ? -15.007 11.828 24.210 1.00 93.25 76 LYS A C 1
ATOM 598 O O . LYS A 1 76 ? -15.479 12.247 23.149 1.00 93.25 76 LYS A O 1
ATOM 603 N N . LEU A 1 77 ? -14.568 10.594 24.387 1.00 94.94 77 LEU A N 1
ATOM 604 C CA . LEU A 1 77 ? -14.675 9.554 23.387 1.00 94.94 77 LEU A CA 1
ATOM 605 C C . LEU A 1 77 ? -15.638 8.502 23.914 1.00 94.94 77 LEU A C 1
ATOM 607 O O . LEU A 1 77 ? -15.429 7.921 24.976 1.00 94.94 77 LEU A O 1
ATOM 611 N N . HIS A 1 78 ? -16.740 8.331 23.202 1.00 96.75 78 HIS A N 1
ATOM 612 C CA . HIS A 1 78 ? -17.786 7.390 23.555 1.00 96.75 78 HIS A CA 1
ATOM 613 C C . HIS A 1 78 ? -17.626 6.143 22.706 1.00 96.75 78 HIS A C 1
ATOM 615 O O . HIS A 1 78 ? -17.550 6.247 21.481 1.00 96.75 78 HIS A O 1
ATOM 621 N N . TYR A 1 79 ? -17.643 4.986 23.351 1.00 97.94 79 TYR A N 1
ATOM 622 C CA . TYR A 1 79 ? -17.466 3.691 22.717 1.00 97.94 79 TYR A CA 1
ATOM 623 C C . TYR A 1 79 ? -18.734 2.864 22.866 1.00 97.94 79 TYR A C 1
ATOM 625 O O . TYR A 1 79 ? -19.386 2.883 23.914 1.00 97.94 79 TYR A O 1
ATOM 633 N N . ARG A 1 80 ? -19.066 2.112 21.820 1.00 98.19 80 ARG A N 1
ATOM 634 C CA . ARG A 1 80 ? -20.157 1.142 21.820 1.00 98.19 80 ARG A CA 1
ATOM 635 C C . ARG A 1 80 ? -19.727 -0.105 21.063 1.00 98.19 80 ARG A C 1
ATOM 637 O O . ARG A 1 80 ? -19.318 -0.020 19.910 1.00 98.19 80 ARG A O 1
ATOM 644 N N . ILE A 1 81 ? -19.886 -1.257 21.699 1.00 98.25 81 ILE A N 1
ATOM 645 C CA . ILE A 1 81 ? -19.609 -2.567 21.119 1.00 98.25 81 ILE A CA 1
ATOM 646 C C . ILE A 1 81 ? -20.933 -3.311 21.058 1.00 98.25 81 ILE A C 1
ATOM 648 O O . ILE A 1 81 ? -21.640 -3.433 22.066 1.00 98.25 81 ILE A O 1
ATOM 652 N N . SER A 1 82 ? -21.280 -3.790 19.870 1.00 98.00 82 SER A N 1
ATOM 653 C CA . SER A 1 82 ? -22.476 -4.596 19.651 1.00 98.00 82 SER A CA 1
ATOM 654 C C . SER A 1 82 ? -22.111 -5.933 19.035 1.00 98.00 82 SER A C 1
ATOM 656 O O . SER A 1 82 ? -21.266 -5.999 18.152 1.00 98.00 82 SER A O 1
ATOM 658 N N . GLU A 1 83 ? -22.797 -6.978 19.469 1.00 97.31 83 GLU A N 1
ATOM 659 C CA . GLU A 1 83 ? -22.715 -8.316 18.901 1.00 97.31 83 GLU A CA 1
ATOM 660 C C . GLU A 1 83 ? -24.104 -8.670 18.365 1.00 97.31 83 GLU A C 1
ATOM 662 O O . GLU A 1 83 ? -25.082 -8.604 19.112 1.00 97.31 83 GLU A O 1
ATOM 667 N N . HIS A 1 84 ? -24.226 -8.974 17.071 1.00 92.50 84 HIS A N 1
ATOM 668 C CA . HIS A 1 84 ? -25.523 -9.251 16.429 1.00 92.50 84 HIS A CA 1
ATOM 669 C C . HIS A 1 84 ? -26.620 -8.218 16.783 1.00 92.50 84 HIS A C 1
ATOM 671 O O . HIS A 1 84 ? -27.761 -8.567 17.081 1.00 92.50 84 HIS A O 1
ATOM 677 N N . LYS A 1 85 ? -26.267 -6.921 16.762 1.00 92.56 85 LYS A N 1
ATOM 678 C CA . LYS A 1 85 ? -27.115 -5.762 17.137 1.00 92.56 85 LYS A CA 1
ATOM 679 C C . LYS A 1 85 ? -27.437 -5.625 18.635 1.00 92.56 85 LYS A C 1
ATOM 681 O O . LYS A 1 85 ? -28.021 -4.617 19.032 1.00 92.56 85 LYS A O 1
ATOM 686 N N . ALA A 1 86 ? -27.035 -6.570 19.482 1.00 96.94 86 ALA A N 1
ATOM 687 C CA . ALA A 1 86 ? -27.151 -6.443 20.927 1.00 96.94 86 ALA A CA 1
ATOM 688 C C . ALA A 1 86 ? -25.943 -5.685 21.490 1.00 96.94 86 ALA A C 1
ATOM 690 O O . ALA A 1 86 ? -24.804 -6.131 21.377 1.00 96.94 86 ALA A O 1
ATOM 691 N N . VAL A 1 87 ? -26.185 -4.539 22.130 1.00 97.75 87 VAL A N 1
ATOM 692 C CA . VAL A 1 87 ? -25.117 -3.769 22.783 1.00 97.75 87 VAL A CA 1
ATOM 693 C C . VAL A 1 87 ? -24.562 -4.562 23.966 1.00 97.75 87 VAL A C 1
ATOM 695 O O . VAL A 1 87 ? -25.312 -4.855 24.906 1.00 97.75 87 VAL A O 1
ATOM 698 N N . ARG A 1 88 ? -23.264 -4.870 23.928 1.00 97.81 88 ARG A N 1
ATOM 699 C CA . ARG A 1 88 ? -22.544 -5.620 24.965 1.00 97.81 88 ARG A CA 1
ATOM 700 C C . ARG A 1 88 ? -21.769 -4.714 25.909 1.00 97.81 88 ARG A C 1
ATOM 702 O O . ARG A 1 88 ? -21.830 -4.922 27.116 1.00 97.81 88 ARG A O 1
ATOM 709 N N . LEU A 1 89 ? -21.125 -3.679 25.377 1.00 98.25 89 LEU A N 1
ATOM 710 C CA . LEU A 1 89 ? -20.318 -2.740 26.150 1.00 98.25 89 LEU A CA 1
ATOM 711 C C . LEU A 1 89 ? -20.546 -1.304 25.665 1.00 98.25 89 LEU A C 1
ATOM 713 O O . LEU A 1 89 ? -20.564 -1.034 24.466 1.00 98.25 89 LEU A O 1
ATOM 717 N N . GLU A 1 90 ? -20.711 -0.387 26.614 1.00 98.19 90 GLU A N 1
ATOM 718 C CA . GLU A 1 90 ? -20.685 1.060 26.401 1.00 98.19 90 GLU A CA 1
ATOM 719 C C . GLU A 1 90 ? -19.845 1.705 27.493 1.00 98.19 90 GLU A C 1
ATOM 721 O O . GLU A 1 90 ? -20.114 1.518 28.684 1.00 98.19 90 GLU A O 1
ATOM 726 N N . PHE A 1 91 ? -18.860 2.500 27.100 1.00 97.56 91 PHE A N 1
ATOM 727 C CA . PHE A 1 91 ? -18.059 3.277 28.036 1.00 97.56 91 PHE A CA 1
ATOM 728 C C . PHE A 1 91 ? -17.614 4.593 27.411 1.00 97.56 91 PHE A C 1
ATOM 730 O O . PHE A 1 91 ? -17.797 4.843 26.218 1.00 97.56 91 PHE A O 1
ATOM 737 N N . VAL A 1 92 ? -17.091 5.471 28.257 1.00 96.69 92 VAL A N 1
ATOM 738 C CA . VAL A 1 92 ? -16.644 6.805 27.878 1.00 96.69 92 VAL A CA 1
ATOM 739 C C . VAL A 1 92 ? -15.267 7.030 28.461 1.00 96.69 92 VAL A C 1
ATOM 741 O O . VAL A 1 92 ? -15.086 6.873 29.670 1.00 96.69 92 VAL A O 1
ATOM 744 N N . ASP A 1 93 ? -14.344 7.473 27.619 1.00 95.81 93 ASP A N 1
ATOM 745 C CA . ASP A 1 93 ? -13.066 8.017 28.053 1.00 95.81 93 ASP A CA 1
ATOM 746 C C . ASP A 1 93 ? -13.085 9.547 27.993 1.00 95.81 93 ASP A C 1
ATOM 748 O O . ASP A 1 93 ? -13.732 10.161 27.139 1.00 95.81 93 ASP A O 1
ATOM 752 N N . ARG A 1 94 ? -12.339 10.175 28.900 1.00 92.81 94 ARG A N 1
ATOM 753 C CA . ARG A 1 94 ? -11.910 11.569 28.778 1.00 92.81 94 ARG A CA 1
ATOM 754 C C . ARG A 1 94 ? -10.579 11.594 28.041 1.00 92.81 94 ARG A C 1
ATOM 756 O O . ARG A 1 94 ? -9.649 10.897 28.440 1.00 92.81 94 ARG A O 1
ATOM 763 N N . LEU A 1 95 ? -10.493 12.422 27.008 1.00 88.06 95 LEU A N 1
ATOM 764 C CA . LEU A 1 95 ? -9.247 12.656 26.289 1.00 88.06 95 LEU A CA 1
ATOM 765 C C . LEU A 1 95 ? -8.410 13.677 27.070 1.00 88.06 95 LEU A C 1
ATOM 767 O O . LEU A 1 95 ? -8.902 14.767 27.379 1.00 88.06 95 LEU A O 1
ATOM 771 N N . THR A 1 96 ? -7.169 13.330 27.422 1.00 80.00 96 THR A N 1
ATOM 772 C CA . THR A 1 96 ? -6.239 14.279 28.067 1.00 80.00 96 THR A CA 1
ATOM 773 C C . THR A 1 96 ? -5.473 15.088 27.023 1.00 80.00 96 THR A C 1
ATOM 775 O O . THR A 1 96 ? -5.193 16.267 27.233 1.00 80.00 96 THR A O 1
ATOM 778 N N . VAL A 1 97 ? -5.234 14.481 25.860 1.00 74.81 97 VAL A N 1
ATOM 779 C CA . VAL A 1 97 ? -4.752 15.117 24.633 1.00 74.81 97 VAL A CA 1
ATOM 780 C C . VAL A 1 97 ? -5.876 15.031 23.607 1.00 74.81 97 VAL A C 1
ATOM 782 O O . VAL A 1 97 ? -6.510 13.992 23.487 1.00 74.81 97 VAL A O 1
ATOM 785 N N . GLY A 1 98 ? -6.155 16.103 22.861 1.00 74.19 98 GLY A N 1
ATOM 786 C CA . GLY A 1 98 ? -7.276 16.180 21.907 1.00 74.19 98 GLY A CA 1
ATOM 787 C C . GLY A 1 98 ? -7.199 15.246 20.683 1.00 74.19 98 GLY A C 1
ATOM 788 O O . GLY A 1 98 ? -7.844 15.541 19.675 1.00 74.19 98 GLY A O 1
ATOM 789 N N . ALA A 1 99 ? -6.426 14.164 20.745 1.00 77.62 99 ALA A N 1
ATOM 790 C CA . ALA A 1 99 ? -6.262 13.144 19.716 1.00 77.62 99 ALA A CA 1
ATOM 791 C C . ALA A 1 99 ? -7.005 11.853 20.120 1.00 77.62 99 ALA A C 1
ATOM 793 O O . ALA A 1 99 ? -7.128 11.551 21.305 1.00 77.62 99 ALA A O 1
ATOM 794 N N . ILE A 1 100 ? -7.558 11.119 19.148 1.00 76.75 100 ILE A N 1
ATOM 795 C CA . ILE A 1 100 ? -8.407 9.929 19.396 1.00 76.75 100 ILE A CA 1
ATOM 796 C C . ILE A 1 100 ? -7.574 8.724 19.865 1.00 76.75 100 ILE A C 1
ATOM 798 O O . ILE A 1 100 ? -8.045 7.903 20.650 1.00 76.75 100 ILE A O 1
ATOM 802 N N . ASP A 1 101 ? -6.341 8.660 19.393 1.00 78.31 101 ASP A N 1
ATOM 803 C CA . ASP A 1 101 ? -5.267 7.725 19.718 1.00 78.31 101 ASP A CA 1
ATOM 804 C C . ASP A 1 101 ? -4.379 8.206 20.884 1.00 78.31 101 ASP A C 1
ATOM 806 O O . ASP A 1 101 ? -3.431 7.528 21.269 1.00 78.31 101 ASP A O 1
ATOM 810 N N . GLY A 1 102 ? -4.684 9.367 21.472 1.00 80.38 102 GLY A N 1
ATOM 811 C CA . GLY A 1 102 ? -3.910 9.943 22.567 1.00 80.38 102 GLY A CA 1
ATOM 812 C C . GLY A 1 102 ? -4.207 9.332 23.946 1.00 80.38 102 GLY A C 1
ATOM 813 O O . GLY A 1 102 ? -5.135 8.531 24.110 1.00 80.38 102 GLY A O 1
ATOM 814 N N . PRO A 1 103 ? -3.458 9.757 24.984 1.00 84.75 103 PRO A N 1
ATOM 815 C CA . PRO A 1 103 ? -3.702 9.328 26.352 1.00 84.75 103 PRO A CA 1
ATOM 816 C C . PRO A 1 103 ? -5.126 9.670 26.808 1.00 84.75 103 PRO A C 1
ATOM 818 O O . PRO A 1 103 ? -5.691 10.729 26.501 1.00 84.75 103 PRO A O 1
ATOM 821 N N . ARG A 1 104 ? -5.719 8.737 27.549 1.00 89.19 104 ARG A N 1
ATOM 822 C CA . ARG A 1 104 ? -7.146 8.731 27.861 1.00 89.19 104 ARG A CA 1
ATOM 823 C C . ARG A 1 104 ? -7.410 8.103 29.218 1.00 89.19 104 ARG A C 1
ATOM 825 O O . ARG A 1 104 ? -6.722 7.176 29.630 1.00 89.19 104 ARG A O 1
ATOM 832 N N . GLU A 1 105 ? -8.423 8.616 29.905 1.00 93.06 105 GLU A N 1
ATOM 833 C CA . GLU A 1 105 ? -8.834 8.139 31.226 1.00 93.06 105 GLU A CA 1
ATOM 834 C C . GLU A 1 105 ? -10.278 7.652 31.189 1.00 93.06 105 GLU A C 1
ATOM 836 O O . GLU A 1 105 ? -11.167 8.369 30.717 1.00 93.06 105 GLU A O 1
ATOM 841 N N . LEU A 1 106 ? -10.529 6.464 31.748 1.00 95.19 106 LEU A N 1
ATOM 842 C CA . LEU A 1 106 ? -11.879 5.921 31.851 1.00 95.19 106 LEU A CA 1
ATOM 843 C C . LEU A 1 106 ? -12.750 6.844 32.709 1.00 95.19 106 LEU A C 1
ATOM 845 O O . LEU A 1 106 ? -12.533 7.008 33.908 1.00 95.19 106 LEU A O 1
ATOM 849 N N . ALA A 1 107 ? -13.770 7.430 32.092 1.00 93.94 107 ALA A N 1
ATOM 850 C CA . ALA A 1 107 ? -14.675 8.356 32.756 1.00 93.94 107 ALA A CA 1
ATOM 851 C C . ALA A 1 107 ? -15.898 7.645 33.336 1.00 93.94 107 ALA A C 1
ATOM 853 O O . ALA A 1 107 ? -16.348 7.981 34.432 1.00 93.94 107 ALA A O 1
ATOM 854 N N . SER A 1 108 ? -16.469 6.696 32.590 1.00 95.19 108 SER A N 1
ATOM 855 C CA . SER A 1 108 ? -17.663 5.959 33.011 1.00 95.19 108 SER A CA 1
ATOM 856 C C . SER A 1 108 ? -17.913 4.721 32.157 1.00 95.19 108 SER A C 1
ATOM 858 O O . SER A 1 108 ? -17.667 4.752 30.954 1.00 95.19 108 SER A O 1
ATOM 860 N N . ILE A 1 109 ? -18.518 3.692 32.753 1.00 97.00 109 ILE A N 1
ATOM 861 C CA . ILE A 1 109 ? -19.077 2.527 32.051 1.00 97.00 10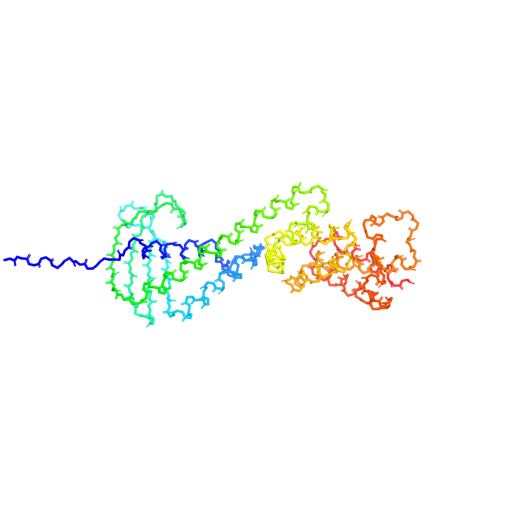9 ILE A CA 1
ATOM 862 C C . ILE A 1 109 ? -20.604 2.637 32.101 1.00 97.00 109 ILE A C 1
ATOM 864 O O . ILE A 1 109 ? -21.186 2.678 33.186 1.00 97.00 109 ILE A O 1
ATOM 868 N N . GLY A 1 110 ? -21.239 2.723 30.933 1.00 95.31 110 GLY A N 1
ATOM 869 C CA . GLY A 1 110 ? -22.692 2.830 30.793 1.00 95.31 110 GLY A CA 1
ATOM 870 C C . GLY A 1 110 ? -23.384 1.468 30.807 1.00 95.31 110 GLY A C 1
ATOM 871 O O . GLY A 1 110 ? -24.351 1.269 31.542 1.00 95.31 110 GLY A O 1
ATOM 872 N N . LYS A 1 111 ? -22.862 0.511 30.033 1.00 96.50 111 LYS A N 1
ATOM 873 C CA . LYS A 1 111 ? -23.406 -0.847 29.921 1.00 96.50 111 LYS A CA 1
ATOM 874 C C . LYS A 1 111 ? -22.276 -1.857 29.822 1.00 96.50 111 LYS A C 1
ATOM 876 O O . LYS A 1 111 ? -21.292 -1.601 29.140 1.00 96.50 111 LYS A O 1
ATOM 881 N N . TYR A 1 112 ? -22.450 -3.008 30.459 1.00 97.50 112 TYR A N 1
ATOM 882 C CA . TYR A 1 112 ? -21.574 -4.157 30.293 1.00 97.50 112 TYR A CA 1
ATOM 883 C C . TYR A 1 112 ? -22.365 -5.454 30.477 1.00 97.50 112 TYR A C 1
ATOM 885 O O . TYR A 1 112 ? -23.173 -5.566 31.401 1.00 97.50 112 TYR A O 1
ATOM 893 N N . VAL A 1 1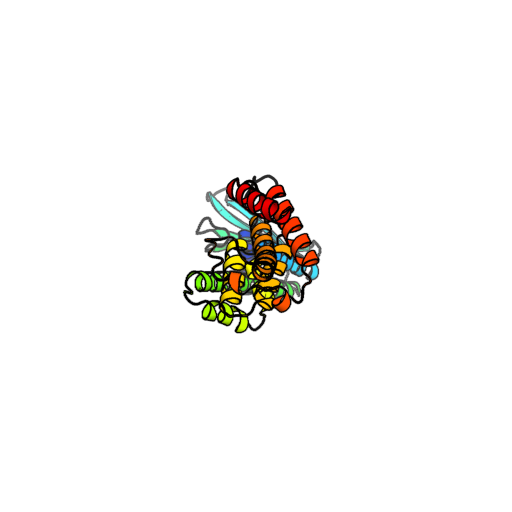13 ? -22.157 -6.402 29.568 1.00 96.75 113 VAL A N 1
ATOM 894 C CA . VAL A 1 113 ? -22.708 -7.758 29.605 1.00 96.75 113 VAL A CA 1
ATOM 895 C C . VAL A 1 113 ? -21.569 -8.701 29.244 1.00 96.75 113 VAL A C 1
ATOM 897 O O . VAL A 1 113 ? -21.151 -8.705 28.089 1.00 96.75 113 VAL A O 1
ATOM 900 N N . SER A 1 114 ? -21.071 -9.472 30.207 1.00 96.25 114 SER A N 1
ATOM 901 C CA . SER A 1 114 ? -20.007 -10.459 29.984 1.00 96.25 114 SER A CA 1
ATOM 902 C C . SER A 1 114 ? -20.443 -11.562 29.011 1.00 96.25 114 SER A C 1
ATOM 904 O O . SER A 1 114 ? -21.640 -11.818 28.826 1.00 96.25 114 SER A O 1
ATOM 906 N N . GLY A 1 115 ? -19.477 -12.206 28.353 1.00 95.62 115 GLY A N 1
ATOM 907 C CA . GLY A 1 115 ? -19.730 -13.338 27.460 1.00 95.62 115 GLY A CA 1
ATOM 908 C C . GLY A 1 115 ? -18.585 -13.613 26.487 1.00 95.62 115 GLY A C 1
ATOM 909 O O . GLY A 1 115 ? -17.575 -12.922 26.484 1.00 95.62 115 GLY A O 1
ATOM 910 N N . SER A 1 116 ? -18.776 -14.582 25.589 1.00 96.44 116 SER A N 1
ATOM 911 C CA . SER A 1 116 ? -17.761 -15.008 24.604 1.00 96.44 116 SER A CA 1
ATOM 912 C C . SER A 1 116 ? -17.427 -13.972 23.519 1.00 96.44 116 SER A C 1
ATOM 914 O O . SER A 1 116 ? -16.633 -14.234 22.619 1.00 96.44 116 SER A O 1
ATOM 916 N N . TRP A 1 117 ? -18.065 -12.802 23.531 1.00 97.50 117 TRP A N 1
ATOM 917 C CA . TRP A 1 117 ? -17.723 -11.716 22.613 1.00 97.50 117 TRP A CA 1
ATOM 918 C C . TRP A 1 117 ? -16.395 -11.048 22.997 1.00 97.50 117 TRP A C 1
ATOM 920 O O . TRP A 1 117 ? -15.772 -10.446 22.132 1.00 97.50 117 TRP A O 1
ATOM 930 N N . GLU A 1 118 ? -15.953 -11.163 24.255 1.00 98.12 118 GLU A N 1
ATOM 931 C CA . GLU A 1 118 ? -14.693 -10.575 24.731 1.00 98.12 118 GLU A CA 1
ATOM 932 C C . GLU A 1 118 ? -13.472 -11.258 24.102 1.00 98.12 118 GLU A C 1
ATOM 934 O O . GLU A 1 118 ? -12.549 -10.576 23.672 1.00 98.12 118 GLU A O 1
ATOM 939 N N . GLU A 1 119 ? -13.499 -12.585 23.954 1.00 97.94 119 GLU A N 1
ATOM 940 C CA . GLU A 1 119 ? -12.436 -13.349 23.279 1.00 97.94 119 GLU A CA 1
ATOM 941 C C . GLU A 1 119 ? -12.326 -12.976 21.794 1.00 97.94 119 GLU A C 1
ATOM 943 O O . GLU A 1 119 ? -11.236 -12.747 21.282 1.00 97.94 119 GLU A O 1
ATOM 948 N N . ARG A 1 120 ? -13.465 -12.818 21.111 1.00 98.12 120 ARG A N 1
ATOM 949 C CA . ARG A 1 120 ? -13.495 -12.341 19.719 1.00 98.12 120 ARG A CA 1
ATOM 950 C C . ARG A 1 120 ? -13.081 -10.876 19.600 1.00 98.12 120 ARG A C 1
ATOM 952 O O . ARG A 1 120 ? -12.440 -10.488 18.633 1.00 98.12 120 ARG A O 1
ATOM 959 N N . LEU A 1 121 ? -13.436 -10.037 20.574 1.00 98.38 121 LEU A N 1
ATOM 960 C CA . LEU A 1 121 ? -12.962 -8.655 20.608 1.00 98.38 121 LEU A CA 1
ATOM 961 C C . LEU A 1 121 ? -11.438 -8.622 20.742 1.00 98.38 121 LEU A C 1
ATOM 963 O O . LEU A 1 121 ? -10.801 -7.811 20.075 1.00 98.38 121 LEU A O 1
ATOM 967 N N . LYS A 1 122 ? -10.872 -9.495 21.582 1.00 98.38 122 LYS A N 1
ATOM 968 C CA . LYS A 1 122 ? -9.427 -9.650 21.720 1.00 98.38 122 LYS A CA 1
ATOM 969 C C . LYS A 1 122 ? -8.786 -10.030 20.389 1.00 98.38 122 LYS A C 1
ATOM 971 O O . LYS A 1 122 ? -7.873 -9.335 19.977 1.00 98.38 122 LYS A O 1
ATOM 976 N N . GLU A 1 123 ? -9.325 -11.011 19.670 1.00 98.44 123 GLU A N 1
ATOM 977 C CA . GLU A 1 123 ? -8.846 -11.367 18.324 1.00 98.44 123 GLU A CA 1
ATOM 978 C C . GLU A 1 123 ? -8.853 -10.163 17.364 1.00 98.44 123 GLU A C 1
ATOM 980 O O . GLU A 1 123 ? -7.849 -9.865 16.722 1.00 98.44 123 GLU A O 1
ATOM 985 N N . GLY A 1 124 ? -9.953 -9.402 17.326 1.00 98.50 124 GLY A N 1
ATOM 986 C CA . GLY A 1 124 ? -10.023 -8.177 16.527 1.00 98.50 124 GLY A CA 1
ATOM 987 C C . GLY A 1 124 ? -9.042 -7.082 16.979 1.00 98.50 124 GLY A C 1
ATOM 988 O O . GLY A 1 124 ? -8.568 -6.305 16.152 1.00 98.50 124 GLY A O 1
ATOM 989 N N . SER A 1 125 ? -8.723 -6.998 18.274 1.00 98.44 125 SER A N 1
ATOM 990 C CA . SER A 1 125 ? -7.708 -6.069 18.787 1.00 98.44 125 SER A CA 1
ATOM 991 C C . SER A 1 125 ? -6.297 -6.516 18.448 1.00 98.44 125 SER A C 1
ATOM 993 O O . SER A 1 125 ? -5.482 -5.669 18.094 1.00 98.44 125 SER A O 1
ATOM 995 N N . ASP A 1 126 ? -5.998 -7.803 18.594 1.00 98.56 126 ASP A N 1
ATOM 996 C CA . ASP A 1 126 ? -4.682 -8.361 18.300 1.00 98.56 126 ASP A CA 1
ATOM 997 C C . ASP A 1 126 ? -4.369 -8.147 16.814 1.00 98.56 126 ASP A C 1
ATOM 999 O O . ASP A 1 126 ? -3.274 -7.710 16.467 1.00 98.56 126 ASP A O 1
ATOM 1003 N N . GLU A 1 127 ? -5.368 -8.320 15.940 1.00 98.50 127 GLU A N 1
ATOM 1004 C CA . GLU A 1 127 ? -5.245 -7.991 14.520 1.00 98.50 127 GLU A CA 1
ATOM 1005 C C . GLU A 1 127 ? -5.012 -6.494 14.280 1.00 98.50 127 GLU A C 1
ATOM 1007 O O . GLU A 1 127 ? -4.155 -6.129 13.478 1.00 98.50 127 GLU A O 1
ATOM 1012 N N . ALA A 1 128 ? -5.740 -5.609 14.970 1.00 98.38 128 ALA A N 1
ATOM 1013 C CA . ALA A 1 128 ? -5.543 -4.167 14.825 1.00 98.38 128 ALA A CA 1
ATOM 1014 C C . ALA A 1 128 ? -4.118 -3.735 15.214 1.00 98.38 128 ALA A C 1
ATOM 1016 O O . ALA A 1 128 ? -3.537 -2.893 14.535 1.00 98.38 128 ALA A O 1
ATOM 1017 N N . VAL A 1 129 ? -3.551 -4.320 16.275 1.00 98.00 129 VAL A N 1
ATOM 1018 C CA . VAL A 1 129 ? -2.155 -4.081 16.681 1.00 98.00 129 VAL A CA 1
ATOM 1019 C C . VAL A 1 129 ? -1.193 -4.644 15.636 1.00 98.00 129 VAL A C 1
ATOM 1021 O O . VAL A 1 129 ? -0.328 -3.919 15.158 1.00 98.00 129 VAL A O 1
ATOM 1024 N N . ARG A 1 130 ? -1.396 -5.893 15.199 1.00 98.00 130 ARG A N 1
ATOM 1025 C CA . ARG A 1 130 ? -0.556 -6.547 14.185 1.00 98.00 130 ARG A CA 1
ATOM 1026 C C . ARG A 1 130 ? -0.495 -5.756 12.873 1.00 98.00 130 ARG A C 1
ATOM 1028 O O . ARG A 1 130 ? 0.568 -5.656 12.267 1.00 98.00 130 ARG A O 1
ATOM 1035 N N . LEU A 1 131 ? -1.629 -5.226 12.412 1.00 97.88 131 LEU A N 1
ATOM 1036 C CA . LEU A 1 131 ? -1.701 -4.410 11.196 1.00 97.88 131 LEU A CA 1
ATOM 1037 C C . LEU A 1 131 ? -0.978 -3.068 11.364 1.00 97.88 131 LEU A C 1
ATOM 1039 O O . LEU A 1 131 ? -0.342 -2.599 10.424 1.00 97.88 131 LEU A O 1
ATOM 1043 N N . ASP A 1 132 ? -1.051 -2.458 12.546 1.00 96.56 132 ASP A N 1
ATOM 1044 C CA . ASP A 1 132 ? -0.328 -1.218 12.837 1.00 96.56 132 ASP A CA 1
ATOM 1045 C C . ASP A 1 132 ? 1.188 -1.448 12.860 1.00 96.56 132 ASP A C 1
ATOM 1047 O O . ASP A 1 132 ? 1.926 -0.726 12.190 1.00 96.56 132 ASP A O 1
ATOM 1051 N N . ASP A 1 133 ? 1.637 -2.524 13.514 1.00 96.94 133 ASP A N 1
ATOM 1052 C CA . ASP A 1 133 ? 3.040 -2.949 13.522 1.00 96.94 133 ASP A CA 1
ATOM 1053 C C . ASP A 1 133 ? 3.562 -3.190 12.094 1.00 96.94 133 ASP A C 1
ATOM 1055 O O . ASP A 1 133 ? 4.711 -2.874 11.781 1.00 96.94 133 ASP A O 1
ATOM 1059 N N . GLN A 1 134 ? 2.724 -3.719 11.191 1.00 97.00 134 GLN A N 1
ATOM 1060 C CA . GLN A 1 134 ? 3.082 -3.878 9.777 1.00 97.00 134 GLN A CA 1
ATOM 1061 C C . GLN A 1 134 ? 3.262 -2.536 9.060 1.00 97.00 134 GLN A C 1
ATOM 1063 O O . GLN A 1 134 ? 4.213 -2.393 8.292 1.00 97.00 134 GLN A O 1
ATOM 1068 N N . ILE A 1 135 ? 2.404 -1.545 9.313 1.00 95.88 135 ILE A N 1
ATOM 1069 C CA . ILE A 1 135 ? 2.556 -0.195 8.742 1.00 95.88 135 ILE A CA 1
ATOM 1070 C C . ILE A 1 135 ? 3.848 0.452 9.251 1.00 95.88 135 ILE A C 1
ATOM 1072 O O . ILE A 1 135 ? 4.617 1.003 8.461 1.00 95.88 135 ILE A O 1
ATOM 1076 N N . GLU A 1 136 ? 4.128 0.347 10.551 1.00 96.31 136 GLU A N 1
ATOM 1077 C CA . GLU A 1 136 ? 5.370 0.859 11.135 1.00 96.31 136 GLU A CA 1
ATOM 1078 C C . GLU A 1 136 ? 6.604 0.145 10.570 1.00 96.31 136 GLU A C 1
ATOM 1080 O O . GLU A 1 136 ? 7.610 0.789 10.259 1.00 96.31 136 GLU A O 1
ATOM 1085 N N . HIS A 1 137 ? 6.523 -1.172 10.369 1.00 96.56 137 HIS A N 1
ATOM 1086 C CA . HIS A 1 137 ? 7.583 -1.944 9.732 1.00 96.56 137 HIS A CA 1
ATOM 1087 C C . HIS A 1 137 ? 7.849 -1.469 8.298 1.00 96.56 137 HIS A C 1
ATOM 1089 O O . HIS A 1 137 ? 9.004 -1.232 7.942 1.00 96.56 137 HIS A O 1
ATOM 1095 N N . VAL A 1 138 ? 6.803 -1.257 7.494 1.00 97.25 138 VAL A N 1
ATOM 1096 C CA . VAL A 1 138 ? 6.929 -0.716 6.131 1.00 97.25 138 VAL A CA 1
ATOM 1097 C C . VAL A 1 138 ? 7.585 0.662 6.165 1.00 97.25 138 VAL A C 1
ATOM 1099 O O . VAL A 1 138 ? 8.554 0.890 5.444 1.00 97.25 138 VAL A O 1
ATOM 1102 N N . ALA A 1 139 ? 7.149 1.556 7.056 1.00 96.50 139 ALA A N 1
ATOM 1103 C CA . ALA A 1 139 ? 7.761 2.875 7.220 1.00 96.50 139 ALA A CA 1
ATOM 1104 C C . ALA A 1 139 ? 9.250 2.792 7.619 1.00 96.50 139 ALA A C 1
ATOM 1106 O O . ALA A 1 139 ? 10.071 3.589 7.151 1.00 96.50 139 ALA A O 1
ATOM 1107 N N . ALA A 1 140 ? 9.627 1.815 8.449 1.00 97.25 140 ALA A N 1
ATOM 1108 C CA . ALA A 1 140 ? 11.019 1.566 8.811 1.00 97.25 140 ALA A CA 1
ATOM 1109 C C . ALA A 1 140 ? 11.848 1.067 7.616 1.00 97.25 140 ALA A C 1
ATOM 1111 O O . ALA A 1 140 ? 12.964 1.552 7.409 1.00 97.25 140 ALA A O 1
ATOM 1112 N N . VAL A 1 141 ? 11.303 0.155 6.803 1.00 97.38 141 VAL A N 1
ATOM 1113 C CA . VAL A 1 141 ? 11.948 -0.322 5.569 1.00 97.38 141 VAL A CA 1
ATOM 1114 C C . VAL A 1 141 ? 12.100 0.820 4.566 1.00 97.38 141 VAL A C 1
ATOM 1116 O O . VAL A 1 141 ? 13.187 1.012 4.031 1.00 97.38 141 VAL A O 1
ATOM 1119 N N . GLU A 1 142 ? 11.084 1.660 4.369 1.00 96.81 142 GLU A N 1
ATOM 1120 C CA . GLU A 1 142 ? 11.196 2.857 3.523 1.00 96.81 142 GLU A CA 1
ATOM 1121 C C . GLU A 1 142 ? 12.305 3.803 3.988 1.00 96.81 142 GLU A C 1
ATOM 1123 O O . GLU A 1 142 ? 13.061 4.354 3.182 1.00 96.81 142 GLU A O 1
ATOM 1128 N N . ALA A 1 143 ? 12.416 4.007 5.302 1.00 96.75 143 ALA A N 1
ATOM 1129 C CA . ALA A 1 143 ? 13.475 4.828 5.864 1.00 96.75 143 ALA A CA 1
ATOM 1130 C C . ALA A 1 143 ? 14.860 4.225 5.586 1.00 96.75 143 ALA A C 1
ATOM 1132 O O . ALA A 1 143 ? 15.807 4.982 5.368 1.00 96.75 143 ALA A O 1
ATOM 1133 N N . GLN A 1 144 ? 14.989 2.897 5.562 1.00 96.38 144 GLN A N 1
ATOM 1134 C CA . GLN A 1 144 ? 16.223 2.217 5.165 1.00 96.38 144 GLN A CA 1
ATOM 1135 C C . GLN A 1 144 ? 16.486 2.365 3.663 1.00 96.38 144 GLN A C 1
ATOM 1137 O O . GLN A 1 144 ? 17.569 2.820 3.306 1.00 96.38 144 GLN A O 1
ATOM 1142 N N . LEU A 1 145 ? 15.487 2.129 2.803 1.00 95.38 145 LEU A N 1
ATOM 1143 C CA . LEU A 1 145 ? 15.587 2.329 1.350 1.00 95.38 145 LEU A CA 1
ATOM 1144 C C . LEU A 1 145 ? 16.083 3.737 0.993 1.00 95.38 145 LEU A C 1
ATOM 1146 O O . LEU A 1 145 ? 16.950 3.890 0.142 1.00 95.38 145 LEU A O 1
ATOM 1150 N N . SER A 1 146 ? 15.581 4.768 1.681 1.00 93.75 146 SER A N 1
ATOM 1151 C CA . SER A 1 146 ? 15.994 6.163 1.453 1.00 93.75 146 SER A CA 1
ATOM 1152 C C . SER A 1 146 ? 17.437 6.480 1.875 1.00 93.75 146 SER A C 1
ATOM 1154 O O . SER A 1 146 ? 17.986 7.502 1.464 1.00 93.75 146 SER A O 1
ATOM 1156 N N . LYS A 1 147 ? 18.039 5.636 2.722 1.00 95.00 147 LYS A N 1
ATOM 1157 C CA . LYS A 1 147 ? 19.404 5.798 3.247 1.00 95.00 147 LYS A CA 1
ATOM 1158 C C . LYS A 1 147 ? 20.419 4.909 2.535 1.00 95.00 147 LYS A C 1
ATOM 1160 O O . LYS A 1 147 ? 21.610 5.210 2.610 1.00 95.00 147 LYS A O 1
ATOM 1165 N N . SER A 1 148 ? 19.971 3.833 1.893 1.00 94.19 148 SER A N 1
ATOM 1166 C CA . SER A 1 148 ? 20.832 2.926 1.140 1.00 94.19 148 SER A CA 1
ATOM 1167 C C . SER A 1 148 ? 21.527 3.669 0.002 1.00 94.19 148 SER A C 1
ATOM 1169 O O . SER A 1 148 ? 20.887 4.337 -0.807 1.00 94.19 148 SER A O 1
ATOM 1171 N N . GLN A 1 149 ? 22.853 3.557 -0.043 1.00 92.06 149 GLN A N 1
ATOM 1172 C CA . GLN A 1 149 ? 23.678 4.136 -1.108 1.00 92.06 149 GLN A CA 1
ATOM 1173 C C . GLN A 1 149 ? 24.012 3.098 -2.181 1.00 92.06 149 GLN A C 1
ATOM 1175 O O . GLN A 1 149 ? 24.164 3.449 -3.348 1.00 92.06 149 GLN A O 1
ATOM 1180 N N . GLU A 1 150 ? 24.070 1.824 -1.789 1.00 95.44 150 GLU A N 1
ATOM 1181 C CA . GLU A 1 150 ? 24.416 0.712 -2.664 1.00 95.44 150 GLU A CA 1
ATOM 1182 C C . GLU A 1 150 ? 23.170 -0.066 -3.094 1.00 95.44 150 GLU A C 1
ATOM 1184 O O . GLU A 1 150 ? 22.269 -0.353 -2.301 1.00 95.44 150 GLU A O 1
ATOM 1189 N N . ALA A 1 151 ? 23.138 -0.466 -4.366 1.00 96.06 151 ALA A N 1
ATOM 1190 C CA . ALA A 1 151 ? 22.045 -1.262 -4.916 1.00 96.06 151 ALA A CA 1
ATOM 1191 C C . ALA A 1 151 ? 21.914 -2.635 -4.235 1.00 96.06 151 ALA A C 1
ATOM 1193 O O . ALA A 1 151 ? 20.801 -3.117 -4.025 1.00 96.06 151 ALA A O 1
ATOM 1194 N N . ALA A 1 152 ? 23.041 -3.237 -3.844 1.00 96.00 152 ALA A N 1
ATOM 1195 C CA . ALA A 1 152 ? 23.071 -4.526 -3.161 1.00 96.00 152 ALA A CA 1
ATOM 1196 C C . ALA A 1 152 ? 22.345 -4.491 -1.805 1.00 96.00 152 ALA A C 1
ATOM 1198 O O . ALA A 1 152 ? 21.664 -5.456 -1.466 1.00 96.00 152 ALA A O 1
ATOM 1199 N N . ASP A 1 153 ? 22.424 -3.375 -1.072 1.00 96.50 153 ASP A N 1
ATOM 1200 C CA . ASP A 1 153 ? 21.740 -3.223 0.216 1.00 96.50 153 ASP A CA 1
ATOM 1201 C C . ASP A 1 153 ? 20.220 -3.211 0.026 1.00 96.50 153 ASP A C 1
ATOM 1203 O O . ASP A 1 153 ? 19.495 -3.881 0.755 1.00 96.50 153 ASP A O 1
ATOM 1207 N N . VAL A 1 154 ? 19.731 -2.497 -0.993 1.00 97.19 154 VAL A N 1
ATOM 1208 C CA . VAL A 1 154 ? 18.300 -2.452 -1.335 1.00 97.19 154 VAL A CA 1
ATOM 1209 C C . VAL A 1 154 ? 17.773 -3.839 -1.702 1.00 97.19 154 VAL A C 1
ATOM 1211 O O . VAL A 1 154 ? 16.706 -4.241 -1.241 1.00 97.19 154 VAL A O 1
ATOM 1214 N N . VAL A 1 155 ? 18.528 -4.587 -2.506 1.00 97.50 155 VAL A N 1
ATOM 1215 C CA . VAL A 1 155 ? 18.165 -5.956 -2.894 1.00 97.50 155 VAL A CA 1
ATOM 1216 C C . VAL A 1 155 ? 18.159 -6.885 -1.676 1.00 97.50 155 VAL A C 1
ATOM 1218 O O . VAL A 1 155 ? 17.209 -7.641 -1.482 1.00 97.50 155 VAL A O 1
ATOM 1221 N N . ALA A 1 156 ? 19.170 -6.785 -0.807 1.00 97.00 156 ALA A N 1
ATOM 1222 C CA . ALA A 1 156 ? 19.265 -7.590 0.408 1.00 97.00 156 ALA A CA 1
ATOM 1223 C C . ALA A 1 156 ? 18.123 -7.311 1.401 1.00 97.00 156 ALA A C 1
ATOM 1225 O O . ALA A 1 156 ? 17.656 -8.237 2.067 1.00 97.00 156 ALA A O 1
ATOM 1226 N N . LEU A 1 157 ? 17.639 -6.066 1.490 1.00 96.19 157 LEU A N 1
ATOM 1227 C CA . LEU A 1 157 ? 16.474 -5.726 2.316 1.00 96.19 157 LEU A CA 1
ATOM 1228 C C . LEU A 1 157 ? 15.233 -6.515 1.893 1.00 96.19 157 LEU A C 1
ATOM 1230 O O . LEU A 1 157 ? 14.532 -7.054 2.745 1.00 96.19 157 LEU A O 1
ATOM 1234 N N . LEU A 1 158 ? 14.987 -6.622 0.588 1.00 95.81 158 LEU A N 1
ATOM 1235 C CA . LEU A 1 158 ? 13.833 -7.349 0.073 1.00 95.81 158 LEU A CA 1
ATOM 1236 C C . LEU A 1 158 ? 14.028 -8.875 0.164 1.00 95.81 158 LEU A C 1
ATOM 1238 O O . LEU A 1 158 ? 13.112 -9.585 0.573 1.00 95.81 158 LEU A O 1
ATOM 1242 N N . ASP A 1 159 ? 15.227 -9.374 -0.150 1.00 95.81 159 ASP A N 1
ATOM 1243 C CA . ASP A 1 159 ? 15.563 -10.807 -0.099 1.00 95.81 159 ASP A CA 1
ATOM 1244 C C . ASP A 1 159 ? 15.591 -11.385 1.322 1.00 95.81 159 ASP A C 1
ATOM 1246 O O . ASP A 1 159 ? 15.352 -12.577 1.512 1.00 95.81 159 ASP A O 1
ATOM 1250 N N . SER A 1 160 ? 15.915 -10.563 2.322 1.00 95.81 160 SER A N 1
ATOM 1251 C CA . SER A 1 160 ? 15.946 -10.991 3.725 1.00 95.81 160 SER A CA 1
ATOM 1252 C C . SER A 1 160 ? 14.566 -11.014 4.384 1.00 95.81 160 SER A C 1
ATOM 1254 O O . SER A 1 160 ? 14.434 -11.545 5.491 1.00 95.81 160 SER A O 1
ATOM 1256 N N . SER A 1 161 ? 13.535 -10.479 3.719 1.00 95.94 161 SER A N 1
ATOM 1257 C CA . SER A 1 161 ? 12.163 -10.547 4.214 1.00 95.94 161 SER A CA 1
ATOM 1258 C C . SER A 1 161 ? 11.649 -11.992 4.174 1.00 95.94 161 SER A C 1
ATOM 1260 O O . SER A 1 161 ? 11.734 -12.638 3.128 1.00 95.94 161 SER A O 1
ATOM 1262 N N . PRO A 1 162 ? 11.057 -12.512 5.268 1.00 94.75 162 PRO A N 1
ATOM 1263 C CA . PRO A 1 162 ? 10.426 -13.833 5.258 1.00 94.75 162 PRO A CA 1
ATOM 1264 C C . PRO A 1 162 ? 9.227 -13.898 4.301 1.00 94.75 162 PRO A C 1
ATOM 1266 O O . PRO A 1 162 ? 8.901 -14.972 3.803 1.00 94.75 162 PRO A O 1
ATOM 1269 N N . ASP A 1 163 ? 8.594 -12.754 4.040 1.00 96.25 163 ASP A N 1
ATOM 1270 C CA . ASP A 1 163 ? 7.540 -12.579 3.047 1.00 96.25 163 ASP A CA 1
ATOM 1271 C C . ASP A 1 163 ? 7.967 -11.484 2.062 1.00 96.25 163 ASP A C 1
ATOM 1273 O O . ASP A 1 163 ? 7.694 -10.291 2.241 1.00 96.25 163 ASP A O 1
ATOM 1277 N N . ARG A 1 164 ? 8.742 -11.893 1.054 1.00 96.06 164 ARG A N 1
ATOM 1278 C CA . ARG A 1 164 ? 9.274 -10.997 0.021 1.00 96.06 164 ARG A CA 1
ATOM 1279 C C . ARG A 1 164 ? 8.152 -10.330 -0.777 1.00 96.06 164 ARG A C 1
ATOM 1281 O O . ARG A 1 164 ? 8.194 -9.123 -1.001 1.00 96.06 164 ARG A O 1
ATOM 1288 N N . GLU A 1 165 ? 7.173 -11.116 -1.211 1.00 96.56 165 GLU A N 1
ATOM 1289 C CA . GLU A 1 165 ? 6.072 -10.645 -2.054 1.00 96.56 165 GLU A CA 1
ATOM 1290 C C . GLU A 1 165 ? 5.136 -9.720 -1.272 1.00 96.56 165 GLU A C 1
ATOM 1292 O O . GLU A 1 165 ? 4.813 -8.629 -1.742 1.00 96.56 165 GLU A O 1
ATOM 1297 N N . GLY A 1 166 ? 4.774 -10.092 -0.040 1.00 96.88 166 GLY A N 1
ATOM 1298 C CA . GLY A 1 166 ? 3.975 -9.240 0.832 1.00 96.88 166 GLY A CA 1
ATOM 1299 C C . GLY A 1 166 ? 4.661 -7.908 1.125 1.00 96.88 166 GLY A C 1
ATOM 1300 O O . GLY A 1 166 ? 4.021 -6.860 1.019 1.00 96.88 166 GLY A O 1
ATOM 1301 N N . LEU A 1 167 ? 5.968 -7.911 1.419 1.00 97.69 167 LEU A N 1
ATOM 1302 C CA . LEU A 1 167 ? 6.717 -6.669 1.638 1.00 97.69 167 LEU A CA 1
ATOM 1303 C C . LEU A 1 167 ? 6.758 -5.787 0.385 1.00 97.69 167 LEU A C 1
ATOM 1305 O O . LEU A 1 167 ? 6.529 -4.581 0.491 1.00 97.69 167 LEU A O 1
ATOM 1309 N N . LEU A 1 168 ? 7.004 -6.371 -0.792 1.00 97.94 168 LEU A N 1
ATOM 1310 C CA . LEU A 1 168 ? 6.960 -5.642 -2.060 1.00 97.94 168 LEU A CA 1
ATOM 1311 C C . LEU A 1 168 ? 5.587 -4.993 -2.273 1.00 97.94 168 LEU A C 1
ATOM 1313 O O . LEU A 1 168 ? 5.512 -3.789 -2.517 1.00 97.94 168 LEU A O 1
ATOM 1317 N N . ASN A 1 169 ? 4.508 -5.760 -2.114 1.00 97.81 169 ASN A N 1
ATOM 1318 C CA . ASN A 1 169 ? 3.146 -5.262 -2.290 1.00 97.81 169 ASN A CA 1
ATOM 1319 C C . ASN A 1 169 ? 2.840 -4.110 -1.327 1.00 97.81 169 ASN A C 1
ATOM 1321 O O . ASN A 1 169 ? 2.288 -3.094 -1.742 1.00 97.81 169 ASN A O 1
ATOM 1325 N N . MET A 1 170 ? 3.253 -4.221 -0.060 1.00 97.94 170 MET A N 1
ATOM 1326 C CA . MET A 1 170 ? 3.078 -3.147 0.920 1.00 97.94 170 MET A CA 1
ATOM 1327 C C . MET A 1 170 ? 3.873 -1.885 0.554 1.00 97.94 170 MET A C 1
ATOM 1329 O O . MET A 1 170 ? 3.330 -0.784 0.622 1.00 97.94 170 MET A O 1
ATOM 1333 N N . LEU A 1 171 ? 5.126 -2.021 0.106 1.00 97.56 171 LEU A N 1
ATOM 1334 C CA . LEU A 1 171 ? 5.944 -0.890 -0.356 1.00 97.56 171 LEU A CA 1
ATOM 1335 C C . LEU A 1 171 ? 5.371 -0.230 -1.618 1.00 97.56 171 LEU A C 1
ATOM 1337 O O . LEU A 1 171 ? 5.500 0.984 -1.786 1.00 97.56 171 LEU A O 1
ATOM 1341 N N . CYS A 1 172 ? 4.732 -1.009 -2.492 1.00 96.94 172 CYS A N 1
ATOM 1342 C CA . CYS A 1 172 ? 4.030 -0.532 -3.683 1.00 96.94 172 CYS A CA 1
ATOM 1343 C C . CYS A 1 172 ? 2.626 0.017 -3.388 1.00 96.94 172 CYS A C 1
ATOM 1345 O O . CYS A 1 172 ? 2.035 0.649 -4.259 1.00 96.94 172 CYS A O 1
ATOM 1347 N N . LEU A 1 173 ? 2.086 -0.185 -2.188 1.00 95.81 173 LEU A N 1
ATOM 1348 C CA . LEU A 1 173 ? 0.816 0.393 -1.747 1.00 95.81 173 LEU A CA 1
ATOM 1349 C C . LEU A 1 173 ? 1.001 1.550 -0.771 1.00 95.81 173 LEU A C 1
ATOM 1351 O O . LEU A 1 173 ? 0.012 2.153 -0.389 1.00 95.81 173 LEU A O 1
ATOM 1355 N N . SER A 1 174 ? 2.220 1.869 -0.344 1.00 94.69 174 SER A N 1
ATOM 1356 C CA . SER A 1 174 ? 2.448 2.939 0.623 1.00 94.69 174 SER A CA 1
ATOM 1357 C C . SER A 1 174 ? 2.311 4.338 0.005 1.00 94.69 174 SER A C 1
ATOM 1359 O O . SER A 1 174 ? 2.248 4.520 -1.216 1.00 94.69 174 SER A O 1
ATOM 1361 N N . GLU A 1 175 ? 2.346 5.372 0.848 1.00 90.75 175 GLU A N 1
ATOM 1362 C CA . GLU A 1 175 ? 2.365 6.771 0.398 1.00 90.75 175 GLU A CA 1
ATOM 1363 C C . GLU A 1 175 ? 3.519 7.063 -0.578 1.00 90.75 175 GLU A C 1
ATOM 1365 O O . GLU A 1 175 ? 3.368 7.859 -1.505 1.00 90.75 175 GLU A O 1
ATOM 1370 N N . LYS A 1 176 ? 4.664 6.381 -0.424 1.00 93.06 176 LYS A N 1
ATOM 1371 C CA . LYS A 1 176 ? 5.845 6.540 -1.288 1.00 93.06 176 LYS A CA 1
ATOM 1372 C C . LYS A 1 176 ? 5.915 5.525 -2.429 1.00 93.06 176 LYS A C 1
ATOM 1374 O O . LYS A 1 176 ? 6.974 5.396 -3.042 1.00 93.06 176 LYS A O 1
ATOM 1379 N N . ARG A 1 177 ? 4.816 4.844 -2.766 1.00 93.62 177 ARG A N 1
ATOM 1380 C CA . ARG A 1 177 ? 4.751 3.765 -3.772 1.00 93.62 177 ARG A CA 1
ATOM 1381 C C . ARG A 1 177 ? 5.563 3.982 -5.047 1.00 93.62 177 ARG A C 1
ATOM 1383 O O . ARG A 1 177 ? 6.371 3.124 -5.389 1.00 93.62 177 ARG A O 1
ATOM 1390 N N . SER A 1 178 ? 5.430 5.121 -5.733 1.00 91.81 178 SER A N 1
ATOM 1391 C CA . SER A 1 178 ? 6.157 5.353 -6.991 1.00 91.81 178 SER A CA 1
ATOM 1392 C C . SER A 1 178 ? 7.663 5.526 -6.763 1.00 91.81 178 SER A C 1
ATOM 1394 O O . SER A 1 178 ? 8.466 5.104 -7.593 1.00 91.81 178 SER A O 1
ATOM 1396 N N . ALA A 1 179 ? 8.063 6.134 -5.641 1.00 94.38 179 ALA A N 1
ATOM 1397 C CA . ALA A 1 179 ? 9.468 6.283 -5.268 1.00 94.38 179 ALA A CA 1
ATOM 1398 C C . ALA A 1 179 ? 10.072 4.948 -4.809 1.00 94.38 179 ALA A C 1
ATOM 1400 O O . ALA A 1 179 ? 11.178 4.611 -5.223 1.00 94.38 179 ALA A O 1
ATOM 1401 N N . ASN A 1 180 ? 9.333 4.168 -4.018 1.00 96.56 180 ASN A N 1
ATOM 1402 C CA . ASN A 1 180 ? 9.741 2.838 -3.574 1.00 96.56 180 ASN A CA 1
ATOM 1403 C C . ASN A 1 180 ? 9.915 1.895 -4.763 1.00 96.56 180 ASN A C 1
ATOM 1405 O O . ASN A 1 180 ? 10.981 1.305 -4.913 1.00 96.56 180 ASN A O 1
ATOM 1409 N N . ALA A 1 181 ? 8.911 1.814 -5.642 1.00 96.88 181 ALA A N 1
ATOM 1410 C CA . ALA A 1 181 ? 8.982 1.018 -6.860 1.00 96.88 181 ALA A CA 1
ATOM 1411 C C . ALA A 1 181 ? 10.196 1.421 -7.706 1.00 96.88 181 ALA A C 1
ATOM 1413 O O . ALA A 1 181 ? 10.959 0.550 -8.117 1.00 96.88 181 ALA A O 1
ATOM 1414 N N . TYR A 1 182 ? 10.422 2.731 -7.897 1.00 96.25 182 TYR A N 1
ATOM 1415 C CA . TYR A 1 182 ? 11.573 3.243 -8.641 1.00 96.25 182 TYR A CA 1
ATOM 1416 C C . TYR A 1 182 ? 12.913 2.801 -8.049 1.00 96.25 182 TYR A C 1
ATOM 1418 O O . TYR A 1 182 ? 13.754 2.259 -8.764 1.00 96.25 182 TYR A O 1
ATOM 1426 N N . THR A 1 183 ? 13.103 3.001 -6.745 1.00 97.31 183 THR A N 1
ATOM 1427 C CA . THR A 1 183 ? 14.321 2.584 -6.040 1.00 97.31 183 THR A CA 1
ATOM 1428 C C . THR A 1 183 ? 14.528 1.079 -6.158 1.00 97.31 183 THR A C 1
ATOM 1430 O O . THR A 1 183 ? 15.604 0.642 -6.553 1.00 97.31 183 THR A O 1
ATOM 1433 N N . LEU A 1 184 ? 13.491 0.283 -5.884 1.00 97.81 184 LEU A N 1
ATOM 1434 C CA . LEU A 1 184 ? 13.573 -1.172 -5.926 1.00 97.81 184 LEU A CA 1
ATOM 1435 C C . LEU A 1 184 ? 13.947 -1.673 -7.324 1.00 97.81 184 LEU A C 1
ATOM 1437 O O . LEU A 1 184 ? 14.931 -2.403 -7.445 1.00 97.81 184 LEU A O 1
ATOM 1441 N N . TYR A 1 185 ? 13.230 -1.269 -8.379 1.00 97.19 185 TYR A N 1
ATOM 1442 C CA . TYR A 1 185 ? 13.516 -1.788 -9.719 1.00 97.19 185 TYR A CA 1
ATOM 1443 C C . TYR A 1 185 ? 14.894 -1.324 -10.218 1.00 97.19 185 TYR A C 1
ATOM 1445 O O . TYR A 1 185 ? 15.648 -2.131 -10.758 1.00 97.19 185 TYR A O 1
ATOM 1453 N N . MET A 1 186 ? 15.281 -0.061 -9.990 1.00 97.44 186 MET A N 1
ATOM 1454 C CA . MET A 1 186 ? 16.593 0.446 -10.418 1.00 97.44 186 MET A CA 1
ATOM 1455 C C . MET A 1 186 ? 17.746 -0.240 -9.685 1.00 97.44 186 MET A C 1
ATOM 1457 O O . MET A 1 186 ? 18.757 -0.567 -10.309 1.00 97.44 186 MET A O 1
ATOM 1461 N N . SER A 1 187 ? 17.602 -0.501 -8.384 1.00 97.94 187 SER A N 1
ATOM 1462 C CA . SER A 1 187 ? 18.595 -1.260 -7.621 1.00 97.94 187 SER A CA 1
ATOM 1463 C C . SER A 1 187 ? 18.710 -2.704 -8.111 1.00 97.94 187 SER A C 1
ATOM 1465 O O . SER A 1 187 ? 19.819 -3.219 -8.206 1.00 97.94 187 SER A O 1
ATOM 1467 N N . HIS A 1 188 ? 17.605 -3.344 -8.501 1.00 98.06 188 HIS A N 1
ATOM 1468 C CA . HIS A 1 188 ? 17.657 -4.688 -9.084 1.00 98.06 188 HIS A CA 1
ATOM 1469 C C . HIS A 1 188 ? 18.331 -4.695 -10.464 1.00 98.06 188 HIS A C 1
ATOM 1471 O O . HIS A 1 188 ? 19.100 -5.611 -10.743 1.00 98.06 188 HIS A O 1
ATOM 1477 N N . ILE A 1 189 ? 18.153 -3.652 -11.287 1.00 97.88 189 ILE A N 1
ATOM 1478 C CA . ILE A 1 189 ? 18.928 -3.492 -12.532 1.00 97.88 189 ILE A CA 1
ATOM 1479 C C . ILE A 1 189 ? 20.425 -3.372 -12.229 1.00 97.88 189 ILE A C 1
ATOM 1481 O O . ILE A 1 189 ? 21.245 -4.032 -12.856 1.00 97.88 189 ILE A O 1
ATOM 1485 N N . LEU A 1 190 ? 20.796 -2.526 -11.266 1.00 97.00 190 LEU A N 1
ATOM 1486 C CA . LEU A 1 190 ? 22.193 -2.318 -10.867 1.00 97.00 190 LEU A CA 1
ATOM 1487 C C . LEU A 1 190 ? 22.849 -3.566 -10.257 1.00 97.00 190 LEU A C 1
ATOM 1489 O O . LEU A 1 190 ? 24.070 -3.679 -10.283 1.00 97.00 190 LEU A O 1
ATOM 1493 N N . ALA A 1 191 ? 22.051 -4.489 -9.726 1.00 96.69 191 ALA A N 1
ATOM 1494 C CA . ALA A 1 191 ? 22.496 -5.775 -9.203 1.00 96.69 191 ALA A CA 1
ATOM 1495 C C . ALA A 1 191 ? 22.450 -6.913 -10.245 1.00 96.69 191 ALA A C 1
ATOM 1497 O O . ALA A 1 191 ? 22.547 -8.075 -9.857 1.00 96.69 191 ALA A O 1
ATOM 1498 N N . ASP A 1 192 ? 22.274 -6.593 -11.535 1.00 96.12 192 ASP A N 1
ATOM 1499 C CA . ASP A 1 192 ? 22.163 -7.552 -12.648 1.00 96.12 192 ASP A CA 1
ATOM 1500 C C . ASP A 1 192 ? 20.992 -8.550 -12.499 1.00 96.12 192 ASP A C 1
ATOM 1502 O O . ASP A 1 192 ? 21.016 -9.685 -12.971 1.00 96.12 192 ASP A O 1
ATOM 1506 N N . ARG A 1 193 ? 19.917 -8.127 -11.823 1.00 97.06 193 ARG A N 1
ATOM 1507 C CA . ARG A 1 193 ? 18.683 -8.905 -11.631 1.00 97.06 193 ARG A CA 1
ATOM 1508 C C . ARG A 1 193 ? 17.553 -8.339 -12.480 1.00 97.06 193 ARG A C 1
ATOM 1510 O O . ARG A 1 193 ? 16.542 -7.858 -11.969 1.00 97.06 193 ARG A O 1
ATOM 1517 N N . ILE A 1 194 ? 17.738 -8.368 -13.798 1.00 97.81 194 ILE A N 1
ATOM 1518 C CA . ILE A 1 194 ? 16.841 -7.689 -14.746 1.00 97.81 194 ILE A CA 1
ATOM 1519 C C . ILE A 1 194 ? 15.415 -8.257 -14.716 1.00 97.81 194 ILE A C 1
ATOM 1521 O O . ILE A 1 194 ? 14.458 -7.485 -14.742 1.00 97.81 194 ILE A O 1
ATOM 1525 N N . ALA A 1 195 ? 15.265 -9.580 -14.602 1.00 96.38 195 ALA A N 1
ATOM 1526 C CA . ALA A 1 195 ? 13.953 -10.223 -14.502 1.00 96.38 195 ALA A CA 1
ATOM 1527 C C . ALA A 1 195 ? 13.199 -9.798 -13.226 1.00 96.38 195 ALA A C 1
ATOM 1529 O O . ALA A 1 195 ? 12.027 -9.439 -13.295 1.00 96.38 195 ALA A O 1
ATOM 1530 N N . ASP A 1 196 ? 13.885 -9.744 -12.079 1.00 97.06 196 ASP A N 1
ATOM 1531 C CA . ASP A 1 196 ? 13.297 -9.260 -10.824 1.00 97.06 196 ASP A CA 1
ATOM 1532 C C . ASP A 1 196 ? 12.915 -7.777 -10.922 1.00 97.06 196 ASP A C 1
ATOM 1534 O O . ASP A 1 196 ? 11.850 -7.381 -10.453 1.00 97.06 196 ASP A O 1
ATOM 1538 N N . ALA A 1 197 ? 13.762 -6.950 -11.546 1.00 98.19 197 ALA A N 1
ATOM 1539 C CA . ALA A 1 197 ? 13.463 -5.537 -11.765 1.00 98.19 197 ALA A CA 1
ATOM 1540 C C . ALA A 1 197 ? 12.196 -5.352 -12.609 1.00 98.19 197 ALA A C 1
ATOM 1542 O O . ALA A 1 197 ? 11.364 -4.503 -12.289 1.00 98.19 197 ALA A O 1
ATOM 1543 N N . HIS A 1 198 ? 12.046 -6.159 -13.663 1.00 97.88 198 HIS A N 1
ATOM 1544 C CA . HIS A 1 198 ? 10.860 -6.169 -14.514 1.00 97.88 198 HIS A CA 1
ATOM 1545 C C . HIS A 1 198 ? 9.613 -6.587 -13.724 1.00 97.88 198 HIS A C 1
ATOM 1547 O O . HIS A 1 198 ? 8.619 -5.863 -13.745 1.00 97.88 198 HIS A O 1
ATOM 1553 N N . ALA A 1 199 ? 9.694 -7.666 -12.942 1.00 97.50 199 ALA A N 1
ATOM 1554 C CA . ALA A 1 199 ? 8.590 -8.117 -12.096 1.00 97.50 199 ALA A CA 1
ATOM 1555 C C . ALA A 1 199 ? 8.163 -7.046 -11.073 1.00 97.50 199 ALA A C 1
ATOM 1557 O O . ALA A 1 199 ? 6.977 -6.769 -10.929 1.00 97.50 199 ALA A O 1
ATOM 1558 N N . ILE A 1 200 ? 9.117 -6.377 -10.413 1.00 98.38 200 ILE A N 1
ATOM 1559 C CA . ILE A 1 200 ? 8.839 -5.317 -9.428 1.00 98.38 200 ILE A CA 1
ATOM 1560 C C . ILE A 1 200 ? 8.023 -4.176 -10.038 1.00 98.38 200 ILE A C 1
ATOM 1562 O O . ILE A 1 200 ? 7.050 -3.713 -9.438 1.00 98.38 200 ILE A O 1
ATOM 1566 N N . ILE A 1 201 ? 8.423 -3.689 -11.215 1.00 98.00 201 ILE A N 1
ATOM 1567 C CA . ILE A 1 201 ? 7.725 -2.567 -11.844 1.00 98.00 201 ILE A CA 1
ATOM 1568 C C . ILE A 1 201 ? 6.366 -2.985 -12.427 1.00 98.00 201 ILE A C 1
ATOM 1570 O O . ILE A 1 201 ? 5.439 -2.173 -12.419 1.00 98.00 201 ILE A O 1
ATOM 1574 N N . GLU A 1 202 ? 6.210 -4.239 -12.866 1.00 97.94 202 GLU A N 1
ATOM 1575 C CA . GLU A 1 202 ? 4.905 -4.795 -13.242 1.00 97.94 202 GLU A CA 1
ATOM 1576 C C . GLU A 1 202 ? 3.963 -4.865 -12.039 1.00 97.94 202 GLU A C 1
ATOM 1578 O O . GLU A 1 202 ? 2.880 -4.282 -12.095 1.00 97.94 202 GLU A O 1
ATOM 1583 N N . THR A 1 203 ? 4.401 -5.446 -10.917 1.00 98.12 203 THR A N 1
ATOM 1584 C CA . THR A 1 203 ? 3.621 -5.489 -9.669 1.00 98.12 203 THR A CA 1
ATOM 1585 C C . THR A 1 203 ? 3.210 -4.089 -9.209 1.00 98.12 203 THR A C 1
ATOM 1587 O O . THR A 1 203 ? 2.063 -3.861 -8.822 1.00 98.12 203 THR A O 1
ATOM 1590 N N . ALA A 1 204 ? 4.112 -3.106 -9.299 1.00 97.75 204 ALA A N 1
ATOM 1591 C CA . ALA A 1 204 ? 3.796 -1.731 -8.927 1.00 97.75 204 ALA A CA 1
ATOM 1592 C C . ALA A 1 204 ? 2.651 -1.138 -9.773 1.00 97.75 204 ALA A C 1
ATOM 1594 O O . ALA A 1 204 ? 1.798 -0.435 -9.224 1.00 97.75 204 ALA A O 1
ATOM 1595 N N . ILE A 1 205 ? 2.618 -1.422 -11.081 1.00 97.44 205 ILE A N 1
ATOM 1596 C CA . ILE A 1 205 ? 1.558 -0.974 -12.002 1.00 97.44 205 ILE A CA 1
ATOM 1597 C C . ILE A 1 205 ? 0.263 -1.751 -11.784 1.00 97.44 205 ILE A C 1
ATOM 1599 O O . ILE A 1 205 ? -0.805 -1.146 -11.810 1.00 97.44 205 ILE A O 1
ATOM 1603 N N . GLU A 1 206 ? 0.332 -3.060 -11.542 1.00 97.19 206 GLU A N 1
ATOM 1604 C CA . GLU A 1 206 ? -0.847 -3.876 -11.233 1.00 97.19 206 GLU A CA 1
ATOM 1605 C C . GLU A 1 206 ? -1.580 -3.355 -9.992 1.00 97.19 206 GLU A C 1
ATOM 1607 O O . GLU A 1 206 ? -2.808 -3.246 -9.992 1.00 97.19 206 GLU A O 1
ATOM 1612 N N . LEU A 1 207 ? -0.827 -2.956 -8.963 1.00 96.12 207 LEU A N 1
ATOM 1613 C CA . LEU A 1 207 ? -1.368 -2.357 -7.743 1.00 96.12 207 LEU A CA 1
ATOM 1614 C C . LEU A 1 207 ? -1.806 -0.896 -7.939 1.00 96.12 207 LEU A C 1
ATOM 1616 O O . LEU A 1 207 ? -2.710 -0.428 -7.247 1.00 96.12 207 LEU A O 1
ATOM 1620 N N . ASN A 1 208 ? -1.199 -0.171 -8.886 1.00 94.94 208 ASN A N 1
ATOM 1621 C CA . ASN A 1 208 ? -1.446 1.255 -9.124 1.00 94.94 208 ASN A CA 1
ATOM 1622 C C . ASN A 1 208 ? -1.645 1.581 -10.617 1.00 94.94 208 ASN A C 1
ATOM 1624 O O . ASN A 1 208 ? -0.871 2.353 -11.194 1.00 94.94 208 ASN A O 1
ATOM 1628 N N . PRO A 1 209 ? -2.725 1.091 -11.252 1.00 96.00 209 PRO A N 1
ATOM 1629 C CA . PRO A 1 209 ? -2.908 1.186 -12.706 1.00 96.00 209 PRO A CA 1
ATOM 163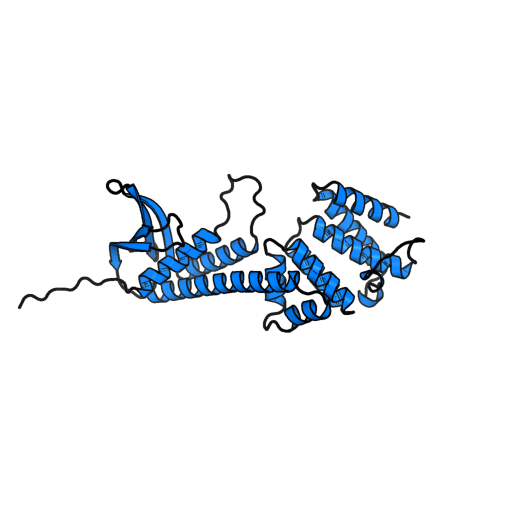0 C C . PRO A 1 209 ? -3.168 2.610 -13.221 1.00 96.00 209 PRO A C 1
ATOM 1632 O O . PRO A 1 209 ? -3.248 2.833 -14.423 1.00 96.00 209 PRO A O 1
ATOM 1635 N N . ASN A 1 210 ? -3.344 3.583 -12.323 1.00 94.19 210 ASN A N 1
ATOM 1636 C CA . ASN A 1 210 ? -3.565 4.988 -12.666 1.00 94.19 210 ASN A CA 1
ATOM 1637 C C . ASN A 1 210 ? -2.333 5.871 -12.392 1.00 94.19 210 ASN A C 1
ATOM 1639 O O . ASN A 1 210 ? -2.427 7.093 -12.507 1.00 94.19 210 ASN A O 1
ATOM 1643 N N . ASP A 1 211 ? -1.187 5.291 -12.020 1.00 94.06 211 ASP A N 1
ATOM 1644 C CA . ASP A 1 211 ? 0.043 6.048 -11.780 1.00 94.06 211 ASP A CA 1
ATOM 1645 C C . ASP A 1 211 ? 0.824 6.266 -13.086 1.00 94.06 211 ASP A C 1
ATOM 1647 O O . ASP A 1 211 ? 1.545 5.395 -13.582 1.00 94.06 211 ASP A O 1
ATOM 1651 N N . ALA A 1 212 ? 0.711 7.478 -13.632 1.00 95.81 212 ALA A N 1
ATOM 1652 C CA . ALA A 1 212 ? 1.392 7.875 -14.861 1.00 95.81 212 ALA A CA 1
ATOM 1653 C C . ALA A 1 212 ? 2.921 7.707 -14.805 1.00 95.81 212 ALA A C 1
ATOM 1655 O O . ALA A 1 212 ? 3.544 7.418 -15.829 1.00 95.81 212 ALA A O 1
ATOM 1656 N N . ARG A 1 213 ? 3.542 7.876 -13.629 1.00 95.50 213 ARG A N 1
ATOM 1657 C CA . ARG A 1 213 ? 4.997 7.768 -13.473 1.00 95.50 213 ARG A CA 1
ATOM 1658 C C . ARG A 1 213 ? 5.454 6.319 -13.572 1.00 95.50 213 ARG A C 1
ATOM 1660 O O . ARG A 1 213 ? 6.479 6.063 -14.195 1.00 95.50 213 ARG A O 1
ATOM 1667 N N . LEU A 1 214 ? 4.690 5.382 -13.013 1.00 96.69 214 LEU A N 1
ATOM 1668 C CA . LEU A 1 214 ? 4.988 3.957 -13.155 1.00 96.69 214 LEU A CA 1
ATOM 1669 C C . LEU A 1 214 ? 4.869 3.510 -14.615 1.00 96.69 214 LEU A C 1
ATOM 1671 O O . LEU A 1 214 ? 5.772 2.849 -15.128 1.00 96.69 214 LEU A O 1
ATOM 1675 N N . HIS A 1 215 ? 3.820 3.955 -15.317 1.00 98.00 215 HIS A N 1
ATOM 1676 C CA . HIS A 1 215 ? 3.694 3.724 -16.756 1.00 98.00 215 HIS A CA 1
ATOM 1677 C C . HIS A 1 215 ? 4.884 4.302 -17.538 1.00 98.00 215 HIS A C 1
ATOM 1679 O O . HIS A 1 215 ? 5.451 3.605 -18.375 1.00 98.00 215 HIS A O 1
ATOM 1685 N N . LEU A 1 216 ? 5.322 5.530 -17.242 1.00 97.44 216 LEU A N 1
ATOM 1686 C CA . LEU A 1 216 ? 6.513 6.110 -17.871 1.00 97.44 216 LEU A CA 1
ATOM 1687 C C . LEU A 1 216 ? 7.762 5.247 -17.623 1.00 97.44 216 LEU A C 1
ATOM 1689 O O . LEU A 1 216 ? 8.484 4.929 -18.567 1.00 97.44 216 LEU A O 1
ATOM 1693 N N . SER A 1 217 ? 7.994 4.830 -16.376 1.00 97.00 217 SER A N 1
ATOM 1694 C CA . SER A 1 217 ? 9.146 4.005 -16.006 1.00 97.00 217 SER A CA 1
ATOM 1695 C C . SER A 1 217 ? 9.154 2.643 -16.715 1.00 97.00 217 SER A C 1
ATOM 1697 O O . SER A 1 217 ? 10.200 2.254 -17.234 1.00 97.00 217 SER A O 1
ATOM 1699 N N . LEU A 1 218 ? 8.016 1.945 -16.824 1.00 98.00 218 LEU A N 1
ATOM 1700 C CA . LEU A 1 218 ? 7.953 0.665 -17.549 1.00 98.00 218 LEU A CA 1
ATOM 1701 C C . LEU A 1 218 ? 8.063 0.861 -19.069 1.00 98.00 218 LEU A C 1
ATOM 1703 O O . LEU A 1 218 ? 8.709 0.070 -19.757 1.00 98.00 218 LEU A O 1
ATOM 1707 N N . GLY A 1 219 ? 7.516 1.959 -19.600 1.00 97.62 219 GLY A N 1
ATOM 1708 C CA . GLY A 1 219 ? 7.753 2.373 -20.983 1.00 97.62 219 GLY A CA 1
ATOM 1709 C C . GLY A 1 219 ? 9.247 2.538 -21.279 1.00 97.62 219 GLY A C 1
ATOM 1710 O O . GLY A 1 219 ? 9.753 1.940 -22.229 1.00 97.62 219 GLY A O 1
ATOM 1711 N N . ASN A 1 220 ? 9.960 3.269 -20.415 1.00 96.56 220 ASN A N 1
ATOM 1712 C CA . ASN A 1 220 ? 11.411 3.469 -20.492 1.00 96.56 220 ASN A CA 1
ATOM 1713 C C . ASN A 1 220 ? 12.192 2.155 -20.370 1.00 96.56 220 ASN A C 1
ATOM 1715 O O . ASN A 1 220 ? 13.181 1.967 -21.075 1.00 96.56 220 ASN A O 1
ATOM 1719 N N . PHE A 1 221 ? 11.733 1.230 -19.528 1.00 97.50 221 PHE A N 1
ATOM 1720 C CA . PHE A 1 221 ? 12.344 -0.086 -19.363 1.00 97.50 221 PHE A CA 1
ATOM 1721 C C . PHE A 1 221 ? 12.276 -0.920 -20.657 1.00 97.50 221 PHE A C 1
ATOM 1723 O O . PHE A 1 221 ? 13.296 -1.420 -21.134 1.00 97.50 221 PHE A O 1
ATOM 1730 N N . TYR A 1 222 ? 11.110 -0.994 -21.307 1.00 98.06 222 TYR A N 1
ATOM 1731 C CA . TYR A 1 222 ? 10.976 -1.681 -22.600 1.00 98.06 222 TYR A CA 1
ATOM 1732 C C . TYR A 1 222 ? 11.687 -0.954 -23.746 1.00 98.06 222 TYR A C 1
ATOM 1734 O O . TYR A 1 222 ? 12.289 -1.590 -24.616 1.00 98.06 222 TYR A O 1
ATOM 1742 N N . TRP A 1 223 ? 11.642 0.380 -23.755 1.00 96.44 223 TRP A N 1
ATOM 1743 C CA . TRP A 1 223 ? 12.372 1.192 -24.726 1.00 96.44 223 TRP A CA 1
ATOM 1744 C C . TRP A 1 223 ? 13.888 0.989 -24.623 1.00 96.44 223 TRP A C 1
ATOM 1746 O O . TRP A 1 223 ? 14.565 0.916 -25.650 1.00 96.44 223 TRP A O 1
ATOM 1756 N N . ALA A 1 224 ? 14.423 0.811 -23.414 1.00 96.50 224 ALA A N 1
ATOM 1757 C CA . ALA A 1 224 ? 15.825 0.470 -23.217 1.00 96.50 224 ALA A CA 1
ATOM 1758 C C . ALA A 1 224 ? 16.184 -0.890 -23.832 1.00 96.50 224 ALA A C 1
ATOM 1760 O O . ALA A 1 224 ? 17.159 -0.969 -24.576 1.00 96.50 224 ALA A O 1
ATOM 1761 N N . ALA A 1 225 ? 15.365 -1.930 -23.626 1.00 97.06 225 ALA A N 1
ATOM 1762 C CA . ALA A 1 225 ? 15.575 -3.249 -24.238 1.00 97.06 225 ALA A CA 1
ATOM 1763 C C . ALA A 1 225 ? 15.672 -3.182 -25.770 1.00 97.06 225 ALA A C 1
ATOM 1765 O O . ALA A 1 225 ? 16.564 -3.761 -26.391 1.00 97.06 225 ALA A O 1
ATOM 1766 N N . ILE A 1 226 ? 14.771 -2.411 -26.375 1.00 96.38 226 ILE A N 1
ATOM 1767 C CA . ILE A 1 226 ? 14.737 -2.130 -27.812 1.00 96.38 226 ILE A CA 1
ATOM 1768 C C . ILE A 1 226 ? 15.987 -1.376 -28.273 1.00 96.38 226 ILE A C 1
ATOM 1770 O O . ILE A 1 226 ? 16.562 -1.711 -29.312 1.00 96.38 226 ILE A O 1
ATOM 1774 N N . SER A 1 227 ? 16.389 -0.354 -27.518 1.00 94.94 227 SER A N 1
ATOM 1775 C CA . SER A 1 227 ? 17.523 0.511 -27.849 1.00 94.94 227 SER A CA 1
ATOM 1776 C C . SER A 1 227 ? 18.849 -0.235 -27.721 1.00 94.94 227 SER A C 1
ATOM 1778 O O . SER A 1 227 ? 19.702 -0.105 -28.591 1.00 94.94 227 SER A O 1
ATOM 1780 N N . ASN A 1 228 ? 18.996 -1.112 -26.727 1.00 95.50 228 ASN A N 1
ATOM 1781 C CA . ASN A 1 228 ? 20.151 -2.003 -26.602 1.00 95.50 228 ASN A CA 1
ATOM 1782 C C . ASN A 1 228 ? 20.259 -2.992 -27.776 1.00 95.50 228 ASN A C 1
ATOM 1784 O O . ASN A 1 228 ? 21.365 -3.315 -28.199 1.00 95.50 228 ASN A O 1
ATOM 1788 N N . ALA A 1 229 ? 19.133 -3.425 -28.354 1.00 94.38 229 ALA A N 1
ATOM 1789 C CA . ALA A 1 229 ? 19.133 -4.300 -29.527 1.00 94.38 229 ALA A CA 1
ATOM 1790 C C . ALA A 1 229 ? 19.443 -3.565 -30.848 1.00 94.38 229 ALA A C 1
ATOM 1792 O O . ALA A 1 229 ? 20.050 -4.145 -31.747 1.00 94.38 229 ALA A O 1
ATOM 1793 N N . ARG A 1 230 ? 19.011 -2.303 -30.996 1.00 92.75 230 ARG A N 1
ATOM 1794 C CA . ARG A 1 230 ? 19.205 -1.499 -32.224 1.00 92.75 230 ARG A CA 1
ATOM 1795 C C . ARG A 1 230 ? 20.451 -0.611 -32.208 1.00 92.75 230 ARG A C 1
ATOM 1797 O O . ARG A 1 230 ? 20.886 -0.168 -33.268 1.00 92.75 230 ARG A O 1
ATOM 1804 N N . GLY A 1 231 ? 21.008 -0.362 -31.030 1.00 91.06 231 GLY A N 1
ATOM 1805 C CA . GLY A 1 231 ? 21.981 0.692 -30.781 1.00 91.06 231 GLY A CA 1
ATOM 1806 C C . GLY A 1 231 ? 21.307 1.972 -30.282 1.00 91.06 231 GLY A C 1
ATOM 1807 O O . GLY A 1 231 ? 20.233 2.364 -30.742 1.00 91.06 231 GLY A O 1
ATOM 1808 N N . TRP A 1 232 ? 21.962 2.628 -29.328 1.00 90.06 232 TRP A N 1
ATOM 1809 C CA . TRP A 1 232 ? 21.533 3.917 -28.795 1.00 90.06 232 TRP A CA 1
ATOM 1810 C C . TRP A 1 232 ? 21.848 5.055 -29.766 1.00 90.06 232 TRP A C 1
ATOM 1812 O O . TRP A 1 232 ? 22.808 4.982 -30.536 1.00 90.06 232 TRP A O 1
ATOM 1822 N N . ALA A 1 233 ? 21.078 6.142 -29.688 1.00 85.19 233 ALA A N 1
ATOM 1823 C CA . ALA A 1 233 ? 21.408 7.371 -30.400 1.00 85.19 233 ALA A CA 1
ATOM 1824 C C . ALA A 1 233 ? 22.751 7.943 -29.911 1.00 85.19 233 ALA A C 1
ATOM 1826 O O . ALA A 1 233 ? 23.112 7.802 -28.737 1.00 85.19 233 ALA A O 1
ATOM 1827 N N . GLU A 1 234 ? 23.481 8.613 -30.800 1.00 83.69 234 GLU A N 1
ATOM 1828 C CA . GLU A 1 234 ? 24.778 9.210 -30.478 1.00 83.69 234 GLU A CA 1
ATOM 1829 C C . GLU A 1 234 ? 24.665 10.188 -29.293 1.00 83.69 234 GLU A C 1
ATOM 1831 O O . GLU A 1 234 ? 23.751 11.009 -29.231 1.00 83.69 234 GLU A O 1
ATOM 1836 N N . GLY A 1 235 ? 25.576 10.067 -28.321 1.00 84.12 235 GLY A N 1
ATOM 1837 C CA . GLY A 1 235 ? 25.571 10.878 -27.097 1.00 84.12 235 GLY A CA 1
ATOM 1838 C C . GLY A 1 235 ? 24.597 10.419 -26.003 1.00 84.12 235 GLY A C 1
ATOM 1839 O O . GLY A 1 235 ? 24.550 11.046 -24.945 1.00 84.12 235 GLY A O 1
ATOM 1840 N N . SER A 1 236 ? 23.850 9.330 -26.208 1.00 86.62 236 SER A N 1
ATOM 1841 C CA . SER A 1 236 ? 22.983 8.767 -25.164 1.00 86.62 236 SER A CA 1
ATOM 1842 C C . SER A 1 236 ? 23.805 8.183 -24.016 1.00 86.62 236 SER A C 1
ATOM 1844 O O . SER A 1 236 ? 24.742 7.418 -24.240 1.00 86.62 236 SER A O 1
ATOM 1846 N N . ASN A 1 237 ? 23.405 8.480 -22.779 1.00 88.56 237 ASN A N 1
ATOM 1847 C CA . ASN A 1 237 ? 23.894 7.793 -21.589 1.00 88.56 237 ASN A CA 1
ATOM 1848 C C . ASN A 1 237 ? 22.724 7.054 -20.921 1.00 88.56 237 ASN A C 1
ATOM 1850 O O . ASN A 1 237 ? 22.023 7.648 -20.100 1.00 88.56 237 ASN A O 1
ATOM 1854 N N . PRO A 1 238 ? 22.483 5.782 -21.276 1.00 88.69 238 PRO A N 1
ATOM 1855 C CA . PRO A 1 238 ? 21.384 5.005 -20.706 1.00 88.69 238 PRO A CA 1
ATOM 1856 C C . PRO A 1 238 ? 21.573 4.664 -19.223 1.00 88.69 238 PRO A C 1
ATOM 1858 O O . PRO A 1 238 ? 20.638 4.189 -18.576 1.00 88.69 238 PRO A O 1
ATOM 1861 N N . GLY A 1 239 ? 22.770 4.885 -18.668 1.00 91.75 239 GLY A N 1
ATOM 1862 C CA . GLY A 1 239 ? 23.076 4.530 -17.289 1.00 91.75 239 GLY A CA 1
ATOM 1863 C C . GLY A 1 239 ? 22.758 3.052 -17.012 1.00 91.75 239 GLY A C 1
ATOM 1864 O O . GLY A 1 239 ? 23.102 2.196 -17.831 1.00 91.75 239 GLY A O 1
ATOM 1865 N N . PRO A 1 240 ? 22.066 2.730 -15.903 1.00 93.25 240 PRO A N 1
ATOM 1866 C CA . PRO A 1 240 ? 21.736 1.346 -15.557 1.00 93.25 240 PRO A CA 1
ATOM 1867 C C . PRO A 1 240 ? 20.876 0.630 -16.605 1.00 93.25 240 PRO A C 1
ATOM 1869 O O . PRO A 1 240 ? 20.995 -0.584 -16.753 1.00 93.25 240 PRO A O 1
ATOM 1872 N N . LEU A 1 241 ? 20.062 1.366 -17.376 1.00 95.12 241 LEU A N 1
ATOM 1873 C CA . LEU A 1 241 ? 19.193 0.799 -18.413 1.00 95.12 241 LEU A CA 1
ATOM 1874 C C . LEU A 1 241 ? 19.974 0.152 -19.570 1.00 95.12 241 LEU A C 1
ATOM 1876 O O . LEU A 1 241 ? 19.399 -0.622 -20.331 1.00 95.12 241 LEU A O 1
ATOM 1880 N N . ALA A 1 242 ? 21.285 0.397 -19.684 1.00 94.62 242 ALA A N 1
ATOM 1881 C CA . ALA A 1 242 ? 22.161 -0.310 -20.623 1.00 94.62 242 ALA A CA 1
ATOM 1882 C C . ALA A 1 242 ? 22.140 -1.839 -20.438 1.00 94.62 242 ALA A C 1
ATOM 1884 O O . ALA A 1 242 ? 22.438 -2.575 -21.370 1.00 94.62 242 ALA A O 1
ATOM 1885 N N . GLN A 1 243 ? 21.798 -2.310 -19.236 1.00 95.19 243 GLN A N 1
ATOM 1886 C CA . GLN A 1 243 ? 21.777 -3.733 -18.891 1.00 95.19 243 GLN A CA 1
ATOM 1887 C C . GLN A 1 243 ? 20.471 -4.429 -19.301 1.00 95.19 243 GLN A C 1
ATOM 1889 O O . GLN A 1 243 ? 20.410 -5.653 -19.358 1.00 95.19 243 GLN A O 1
ATOM 1894 N N . VAL A 1 244 ? 19.412 -3.669 -19.600 1.00 96.81 244 VAL A N 1
ATOM 1895 C CA . VAL A 1 244 ? 18.102 -4.234 -19.937 1.00 96.81 244 VAL A CA 1
ATOM 1896 C C . VAL A 1 244 ? 18.111 -4.673 -21.397 1.00 96.81 244 VAL A C 1
ATOM 1898 O O . VAL A 1 244 ? 18.120 -3.836 -22.292 1.00 96.81 244 VAL A O 1
ATOM 1901 N N . THR A 1 245 ? 18.094 -5.974 -21.671 1.00 96.69 245 THR A N 1
A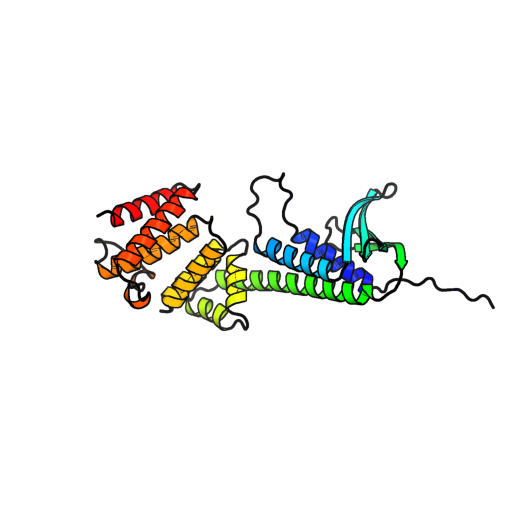TOM 1902 C CA . THR A 1 245 ? 18.127 -6.522 -23.040 1.00 96.69 245 THR A CA 1
ATOM 1903 C C . THR A 1 245 ? 16.860 -7.308 -23.360 1.00 96.69 245 THR A C 1
ATOM 1905 O O . THR A 1 245 ? 16.158 -7.768 -22.463 1.00 96.69 245 THR A O 1
ATOM 1908 N N . LEU A 1 246 ? 16.559 -7.496 -24.649 1.00 96.88 246 LEU A N 1
ATOM 1909 C CA . LEU A 1 246 ? 15.441 -8.353 -25.070 1.00 96.88 246 LEU A CA 1
ATOM 1910 C C . LEU A 1 246 ? 15.606 -9.795 -24.574 1.00 96.88 246 LEU A C 1
ATOM 1912 O O . LEU A 1 246 ? 14.624 -10.410 -24.163 1.00 96.88 246 LEU A O 1
ATOM 1916 N N . ASP A 1 247 ? 16.846 -10.288 -24.549 1.00 95.88 247 ASP A N 1
ATOM 1917 C CA . ASP A 1 247 ? 17.174 -11.631 -24.073 1.00 95.88 247 ASP A CA 1
ATOM 1918 C C . ASP A 1 247 ? 16.928 -11.766 -22.567 1.00 95.88 247 ASP A C 1
ATOM 1920 O O . ASP A 1 247 ? 16.284 -12.721 -22.146 1.00 95.88 247 ASP A O 1
ATOM 1924 N N . SER A 1 248 ? 17.337 -10.781 -21.753 1.00 94.06 248 SER A N 1
ATOM 1925 C CA . SER A 1 248 ? 17.082 -10.798 -20.300 1.00 94.06 248 SER A CA 1
ATOM 1926 C C . SER A 1 248 ? 15.600 -10.713 -19.927 1.00 94.06 248 SER A C 1
ATOM 1928 O O . SER A 1 248 ? 15.237 -11.044 -18.803 1.00 94.06 248 SER A O 1
ATOM 1930 N N . LEU A 1 249 ? 14.755 -10.248 -20.852 1.00 94.44 249 LEU A N 1
ATOM 1931 C CA . LEU A 1 249 ? 13.299 -10.197 -20.691 1.00 94.44 249 LEU A CA 1
ATOM 1932 C C . LEU A 1 249 ? 12.586 -11.370 -21.371 1.00 94.44 249 LEU A C 1
ATOM 1934 O O . LEU A 1 249 ? 11.356 -11.413 -21.367 1.00 94.44 249 LEU A O 1
ATOM 1938 N N . GLU A 1 250 ? 13.335 -12.266 -22.022 1.00 96.12 250 GLU A N 1
ATOM 1939 C CA . GLU A 1 250 ? 12.811 -13.356 -22.852 1.00 96.12 250 GLU A CA 1
ATOM 1940 C C . GLU A 1 250 ? 11.720 -12.875 -23.832 1.00 96.12 250 GLU A C 1
ATOM 1942 O O . GLU A 1 250 ? 10.686 -13.518 -24.050 1.00 96.12 250 GLU A O 1
ATOM 1947 N N . MET A 1 251 ? 11.924 -11.689 -24.417 1.00 96.06 251 MET A N 1
ATOM 1948 C CA . MET A 1 251 ? 10.880 -10.961 -25.132 1.00 96.06 251 MET A CA 1
ATOM 1949 C C . MET A 1 251 ? 11.286 -10.630 -26.571 1.00 96.06 251 MET A C 1
ATOM 1951 O O . MET A 1 251 ? 12.335 -10.032 -26.798 1.00 96.06 251 MET A O 1
ATOM 1955 N N . PRO A 1 252 ? 10.437 -10.915 -27.579 1.00 97.31 252 PRO A N 1
ATOM 1956 C CA . PRO A 1 252 ? 10.731 -10.523 -28.949 1.00 97.31 252 PRO A CA 1
ATOM 1957 C C . PRO A 1 252 ? 10.597 -9.007 -29.137 1.00 97.31 252 PRO A C 1
ATOM 1959 O O . PRO A 1 252 ? 9.737 -8.358 -28.535 1.00 97.31 252 PRO A O 1
ATOM 1962 N N . TYR A 1 253 ? 11.390 -8.470 -30.066 1.00 96.25 253 TYR A N 1
ATOM 1963 C CA . TYR A 1 253 ? 11.478 -7.040 -30.374 1.00 96.25 253 TYR A CA 1
ATOM 1964 C C . TYR A 1 253 ? 10.108 -6.348 -30.525 1.00 96.25 253 TYR A C 1
ATOM 1966 O O . TYR A 1 253 ? 9.837 -5.340 -29.873 1.00 96.25 253 TYR A O 1
ATOM 1974 N N . GLU A 1 254 ? 9.210 -6.900 -31.349 1.00 96.38 254 GLU A N 1
ATOM 1975 C CA . GLU A 1 254 ? 7.899 -6.284 -31.610 1.00 96.38 254 GLU A CA 1
ATOM 1976 C C . GLU A 1 254 ? 6.985 -6.278 -30.377 1.00 96.38 254 GLU A C 1
ATOM 1978 O O . GLU A 1 254 ? 6.206 -5.341 -30.195 1.00 96.38 254 GLU A O 1
ATOM 1983 N N . LYS A 1 255 ? 7.103 -7.281 -29.494 1.00 97.38 255 LYS A N 1
ATOM 1984 C CA . LYS A 1 255 ? 6.342 -7.310 -28.237 1.00 97.38 255 LYS A CA 1
ATOM 1985 C C . LYS A 1 255 ? 6.827 -6.200 -27.308 1.00 97.38 255 LYS A C 1
ATOM 1987 O O . LYS A 1 255 ? 5.999 -5.418 -26.846 1.00 97.38 255 LYS A O 1
ATOM 1992 N N . ALA A 1 256 ? 8.142 -6.067 -27.121 1.00 97.44 256 ALA A N 1
ATOM 1993 C CA . ALA A 1 256 ? 8.721 -4.985 -26.323 1.00 97.44 256 ALA A CA 1
ATOM 1994 C C . ALA A 1 256 ? 8.318 -3.610 -26.876 1.00 97.44 256 ALA A C 1
ATOM 1996 O O . ALA A 1 256 ? 7.890 -2.734 -26.128 1.00 97.44 256 ALA A O 1
ATOM 1997 N N . ARG A 1 257 ? 8.365 -3.432 -28.204 1.00 97.00 257 ARG A N 1
ATOM 1998 C CA . ARG A 1 257 ? 7.963 -2.182 -28.870 1.00 97.00 257 ARG A CA 1
ATOM 1999 C C . ARG A 1 257 ? 6.491 -1.854 -28.673 1.00 97.00 257 ARG A C 1
ATOM 2001 O O . ARG A 1 257 ? 6.154 -0.697 -28.414 1.00 97.00 257 ARG A O 1
ATOM 2008 N N . SER A 1 258 ? 5.620 -2.853 -28.787 1.00 97.75 258 SER A N 1
ATOM 2009 C CA . SER A 1 258 ? 4.194 -2.678 -28.527 1.00 97.75 258 SER A CA 1
ATOM 2010 C C . SER A 1 258 ? 3.939 -2.282 -27.073 1.00 97.75 258 SER A C 1
ATOM 2012 O O . SER A 1 258 ? 3.170 -1.356 -26.834 1.00 97.75 258 SER A O 1
ATOM 2014 N N . LEU A 1 259 ? 4.594 -2.941 -26.112 1.00 98.06 259 LEU A N 1
ATOM 2015 C CA . LEU A 1 259 ? 4.432 -2.645 -24.688 1.00 98.06 259 LEU A CA 1
ATOM 2016 C C . LEU A 1 259 ? 4.956 -1.249 -24.336 1.00 98.06 259 LEU A C 1
ATOM 2018 O O . LEU A 1 259 ? 4.219 -0.473 -23.733 1.00 98.06 259 LEU A O 1
ATOM 2022 N N . ALA A 1 260 ? 6.157 -0.880 -24.796 1.00 97.94 260 ALA A N 1
ATOM 2023 C CA . ALA A 1 260 ? 6.707 0.465 -24.609 1.00 97.94 260 ALA A CA 1
ATOM 2024 C C . ALA A 1 260 ? 5.722 1.542 -25.089 1.00 97.94 260 ALA A C 1
ATOM 2026 O O . ALA A 1 260 ? 5.393 2.481 -24.364 1.00 97.94 260 ALA A O 1
ATOM 2027 N N . ARG A 1 261 ? 5.169 1.361 -26.297 1.00 98.00 261 ARG A N 1
ATOM 2028 C CA . ARG A 1 261 ? 4.154 2.257 -26.859 1.00 98.00 261 ARG A CA 1
ATOM 2029 C C . ARG A 1 261 ? 2.900 2.337 -25.992 1.00 98.00 261 ARG A C 1
ATOM 2031 O O . ARG A 1 261 ? 2.410 3.442 -25.769 1.00 98.00 261 ARG A O 1
ATOM 2038 N N . THR A 1 262 ? 2.367 1.200 -25.547 1.00 98.12 262 THR A N 1
ATOM 2039 C CA . THR A 1 262 ? 1.183 1.160 -24.677 1.00 98.12 262 THR A CA 1
ATOM 2040 C C . THR A 1 262 ? 1.430 1.949 -23.397 1.00 98.12 262 THR A C 1
ATOM 2042 O O . THR A 1 262 ? 0.639 2.823 -23.057 1.00 98.12 262 THR A O 1
ATOM 2045 N N . HIS A 1 263 ? 2.558 1.711 -22.729 1.00 98.31 263 HIS A N 1
ATOM 2046 C CA . HIS A 1 263 ? 2.872 2.380 -21.473 1.00 98.31 263 HIS A CA 1
ATOM 2047 C C . HIS A 1 263 ? 3.107 3.886 -21.636 1.00 98.31 263 HIS A C 1
ATOM 2049 O O . HIS A 1 263 ? 2.607 4.651 -20.818 1.00 98.31 263 HIS A O 1
ATOM 2055 N N . TYR A 1 264 ? 3.751 4.349 -22.711 1.00 98.31 264 TYR A N 1
ATOM 2056 C CA . TYR A 1 264 ? 3.861 5.791 -22.966 1.00 98.31 264 TYR A CA 1
ATOM 2057 C C . TYR A 1 264 ? 2.510 6.458 -23.231 1.00 98.31 264 TYR A C 1
ATOM 2059 O O . TYR A 1 264 ? 2.266 7.558 -22.740 1.00 98.31 264 TYR A O 1
ATOM 2067 N N . LEU A 1 265 ? 1.612 5.801 -23.972 1.00 97.94 265 LEU A N 1
ATOM 2068 C CA . LEU A 1 265 ? 0.264 6.327 -24.201 1.00 97.94 265 LEU A CA 1
ATOM 2069 C C . LEU A 1 265 ? -0.534 6.421 -22.896 1.00 97.94 265 LEU A C 1
ATOM 2071 O O . LEU A 1 265 ? -1.189 7.435 -22.664 1.00 97.94 265 LEU A O 1
ATOM 2075 N N . GLU A 1 266 ? -0.447 5.408 -22.033 1.00 98.12 266 GLU A N 1
ATOM 2076 C CA . GLU A 1 266 ? -1.084 5.437 -20.713 1.00 98.12 266 GLU A CA 1
ATOM 2077 C C . GLU A 1 266 ? -0.473 6.504 -19.800 1.00 98.12 266 GLU A C 1
ATOM 2079 O O . GLU A 1 266 ? -1.216 7.256 -19.172 1.00 98.12 266 GLU A O 1
ATOM 2084 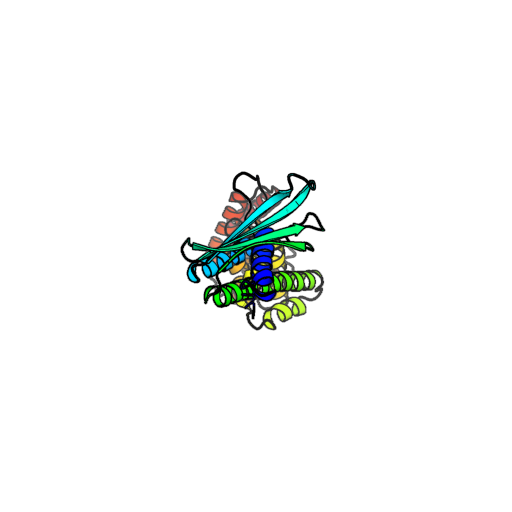N N . ALA A 1 267 ? 0.856 6.653 -19.787 1.00 97.62 267 ALA A N 1
ATOM 2085 C CA . ALA A 1 267 ? 1.529 7.711 -19.037 1.00 97.62 267 ALA A CA 1
ATOM 2086 C C . ALA A 1 267 ? 1.026 9.101 -19.456 1.00 97.62 267 ALA A C 1
ATOM 2088 O O . ALA A 1 267 ? 0.650 9.899 -18.602 1.00 97.62 267 ALA A O 1
ATOM 2089 N N . MET A 1 268 ? 0.937 9.376 -20.762 1.00 97.38 268 MET A N 1
ATOM 2090 C CA . MET A 1 268 ? 0.389 10.638 -21.276 1.00 97.38 268 MET A CA 1
ATOM 2091 C C . MET A 1 268 ? -1.097 10.815 -20.945 1.00 97.38 268 MET A C 1
ATOM 2093 O O . MET A 1 268 ? -1.532 11.925 -20.660 1.00 97.38 268 MET A O 1
ATOM 2097 N N . ARG A 1 269 ? -1.890 9.737 -20.991 1.00 97.31 269 ARG A N 1
ATOM 2098 C CA . ARG A 1 269 ? -3.333 9.776 -20.705 1.00 97.31 269 ARG A CA 1
ATOM 2099 C C . ARG A 1 269 ? -3.626 10.070 -19.233 1.00 97.31 269 ARG A C 1
ATOM 2101 O O . ARG A 1 269 ? -4.611 10.740 -18.934 1.00 97.31 269 ARG A O 1
ATOM 2108 N N . LEU A 1 270 ? -2.829 9.502 -18.331 1.00 95.69 270 LEU A N 1
ATOM 2109 C CA . LEU A 1 270 ? -3.017 9.575 -16.881 1.00 95.69 270 LEU A CA 1
ATOM 2110 C C . LEU A 1 270 ? -2.337 10.793 -16.251 1.00 95.69 270 LEU A C 1
ATOM 2112 O O . LEU A 1 270 ? -2.727 11.218 -15.162 1.00 95.69 270 LEU A O 1
ATOM 2116 N N . SER A 1 271 ? -1.298 11.328 -16.892 1.00 93.44 271 SER A N 1
ATOM 2117 C CA . SER A 1 271 ? -0.511 12.414 -16.324 1.00 93.44 271 SER A CA 1
ATOM 2118 C C . SER A 1 271 ? -1.297 13.721 -16.268 1.00 93.44 271 SER A C 1
ATOM 2120 O O . SER A 1 271 ? -2.051 14.076 -17.165 1.00 93.44 271 SER A O 1
ATOM 2122 N N . THR A 1 272 ? -1.059 14.470 -15.196 1.00 92.00 272 THR A N 1
ATOM 2123 C CA . THR A 1 272 ? -1.380 15.901 -15.086 1.00 92.00 272 THR A CA 1
ATOM 2124 C C . THR A 1 272 ? -0.115 16.765 -15.110 1.00 92.00 272 THR A C 1
ATOM 2126 O O . THR A 1 272 ? -0.178 17.991 -15.005 1.00 92.00 272 THR A O 1
ATOM 2129 N N . ARG A 1 273 ? 1.060 16.127 -15.208 1.00 93.06 273 ARG A N 1
ATOM 2130 C CA . ARG A 1 273 ? 2.380 16.755 -15.217 1.00 93.06 273 ARG A CA 1
ATOM 2131 C C . ARG A 1 273 ? 2.917 16.796 -16.639 1.00 93.06 273 ARG A C 1
ATOM 2133 O O . ARG A 1 273 ? 3.191 15.756 -17.239 1.00 93.06 273 ARG A O 1
ATOM 2140 N N . ARG A 1 274 ? 3.166 18.015 -17.112 1.00 94.81 274 ARG A N 1
ATOM 2141 C CA . ARG A 1 274 ? 3.721 18.289 -18.439 1.00 94.81 274 ARG A CA 1
ATOM 2142 C C . ARG A 1 274 ? 5.049 17.570 -18.700 1.00 94.81 274 ARG A C 1
ATOM 2144 O O . ARG A 1 274 ? 5.262 17.091 -19.802 1.00 94.81 274 ARG A O 1
ATOM 2151 N N . GLU A 1 275 ? 5.902 17.443 -17.685 1.00 95.88 275 GLU A N 1
ATOM 2152 C CA . GLU A 1 275 ? 7.198 16.754 -17.793 1.00 95.88 275 GLU A CA 1
ATOM 2153 C C . GLU A 1 275 ? 7.042 15.287 -18.230 1.00 95.88 275 GLU A C 1
ATOM 2155 O O . GLU A 1 275 ? 7.723 14.843 -19.149 1.00 95.88 275 GLU A O 1
ATOM 2160 N N . ILE A 1 276 ? 6.093 14.556 -17.630 1.00 95.00 276 ILE A N 1
ATOM 2161 C CA . ILE A 1 276 ? 5.819 13.150 -17.974 1.00 95.00 276 ILE A CA 1
ATOM 2162 C C . ILE A 1 276 ? 5.260 13.047 -19.397 1.00 95.00 276 ILE A C 1
ATOM 2164 O O . ILE A 1 276 ? 5.635 12.143 -20.140 1.00 95.00 276 ILE A O 1
ATOM 2168 N N . GLU A 1 277 ? 4.373 13.965 -19.789 1.00 96.19 277 GLU A N 1
ATOM 2169 C CA . GLU A 1 277 ? 3.792 13.981 -21.137 1.00 96.19 277 GLU A CA 1
ATOM 2170 C C . GLU A 1 277 ? 4.842 14.265 -22.216 1.00 96.19 277 GLU A C 1
ATOM 2172 O O . GLU A 1 277 ? 4.849 13.608 -23.257 1.00 96.19 277 GLU A O 1
ATOM 2177 N N . GLU A 1 278 ? 5.733 15.230 -21.971 1.00 96.38 278 GLU A N 1
ATOM 2178 C CA . GLU A 1 278 ? 6.817 15.588 -22.886 1.00 96.38 278 GLU A CA 1
ATOM 2179 C C . GLU A 1 278 ? 7.834 14.450 -23.014 1.00 96.38 278 GLU A C 1
ATOM 2181 O O . GLU A 1 278 ? 8.215 14.098 -24.133 1.00 96.38 278 GLU A O 1
ATOM 2186 N N . GLU A 1 279 ? 8.228 13.828 -21.898 1.00 95.50 279 GLU A N 1
ATOM 2187 C CA . GLU A 1 279 ? 9.146 12.688 -21.907 1.00 95.50 279 GLU A CA 1
ATOM 2188 C C . GLU A 1 279 ? 8.535 11.485 -22.639 1.00 95.50 279 GLU A C 1
ATOM 2190 O O . GLU A 1 279 ? 9.124 10.981 -23.600 1.00 95.50 279 GLU A O 1
ATOM 2195 N N . ALA A 1 280 ? 7.321 11.069 -22.261 1.00 95.75 280 ALA A N 1
ATOM 2196 C CA . ALA A 1 280 ? 6.624 9.960 -22.909 1.00 95.75 280 ALA A CA 1
ATOM 2197 C C . ALA A 1 280 ? 6.369 10.237 -24.399 1.00 95.75 280 ALA A C 1
ATOM 2199 O O . ALA A 1 280 ? 6.545 9.351 -25.237 1.00 95.75 280 ALA A O 1
ATOM 2200 N N . G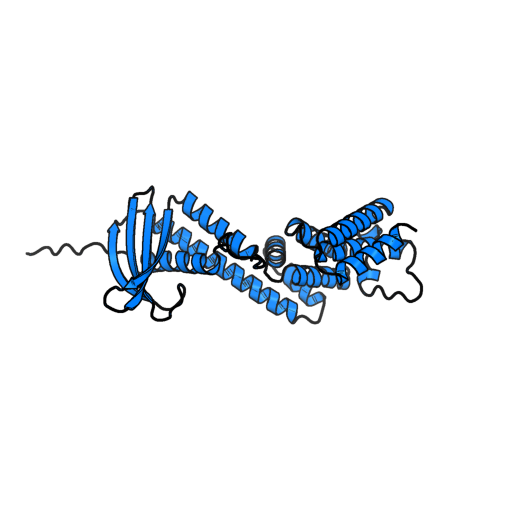LY A 1 281 ? 5.995 11.470 -24.754 1.00 95.88 281 GLY A N 1
ATOM 2201 C CA . GLY A 1 281 ? 5.772 11.889 -26.135 1.00 95.88 281 GLY A CA 1
ATOM 2202 C C . GLY A 1 281 ? 7.049 11.849 -26.978 1.00 95.88 281 GLY A C 1
ATOM 2203 O O . GLY A 1 281 ? 7.024 11.353 -28.109 1.00 95.88 281 GLY A O 1
ATOM 2204 N N . SER A 1 282 ? 8.168 12.313 -26.414 1.00 93.69 282 SER A N 1
ATOM 2205 C CA . SER A 1 282 ? 9.489 12.241 -27.042 1.00 93.69 282 SER A CA 1
ATOM 2206 C C . SER A 1 282 ? 9.878 10.789 -27.317 1.00 93.69 282 SER A C 1
ATOM 2208 O O . SER A 1 282 ? 10.130 10.428 -28.470 1.00 93.69 282 SER A O 1
ATOM 2210 N N . GLN A 1 283 ? 9.806 9.916 -26.309 1.00 93.38 283 GLN A N 1
ATOM 2211 C CA . GLN A 1 283 ? 10.181 8.511 -26.474 1.00 93.38 283 GLN A CA 1
ATOM 2212 C C . GLN A 1 283 ? 9.257 7.765 -27.435 1.00 93.38 283 GLN A C 1
ATOM 2214 O O . GLN A 1 283 ? 9.720 7.036 -28.316 1.00 93.38 283 GLN A O 1
ATOM 2219 N N . LEU A 1 284 ? 7.951 8.019 -27.363 1.00 93.19 284 LEU A N 1
ATOM 2220 C CA . LEU A 1 284 ? 6.979 7.457 -28.293 1.00 93.19 284 LEU A CA 1
ATOM 2221 C C . LEU A 1 284 ? 7.267 7.850 -29.750 1.00 93.19 284 LEU A C 1
ATOM 2223 O O . LEU A 1 284 ? 6.988 7.062 -30.657 1.00 93.19 284 LEU A O 1
ATOM 2227 N N . SER A 1 285 ? 7.816 9.043 -29.996 1.00 91.31 285 SER A N 1
ATOM 2228 C CA . SER A 1 285 ? 8.199 9.470 -31.345 1.00 91.31 285 SER A CA 1
ATOM 2229 C C . SER A 1 285 ? 9.339 8.620 -31.918 1.00 91.31 285 SER A C 1
ATOM 2231 O O . SER A 1 285 ? 9.262 8.222 -33.081 1.00 91.31 285 SER A O 1
ATOM 2233 N N . THR A 1 286 ? 10.311 8.226 -31.084 1.00 89.19 286 THR A N 1
ATOM 2234 C CA . THR A 1 286 ? 11.441 7.364 -31.486 1.00 89.19 286 THR A CA 1
ATOM 2235 C C . THR A 1 286 ? 11.009 5.935 -31.824 1.00 89.19 286 THR A C 1
ATOM 2237 O O . THR A 1 286 ? 11.641 5.261 -32.630 1.00 89.19 286 THR A O 1
ATOM 2240 N N . LEU A 1 287 ? 9.890 5.469 -31.261 1.00 87.06 287 LEU A N 1
ATOM 2241 C CA . LEU A 1 287 ? 9.332 4.149 -31.568 1.00 87.06 287 LEU A CA 1
ATOM 2242 C C . LEU A 1 287 ? 8.598 4.104 -32.917 1.00 87.06 287 LEU A C 1
ATOM 2244 O O . LEU A 1 287 ? 8.290 3.012 -33.403 1.00 87.06 287 LEU A O 1
ATOM 2248 N N . ARG A 1 288 ? 8.241 5.259 -33.497 1.00 74.75 288 ARG A N 1
ATOM 2249 C CA . ARG A 1 288 ? 7.526 5.346 -34.785 1.00 74.75 288 ARG A CA 1
ATOM 2250 C C . ARG A 1 288 ? 8.468 5.294 -35.988 1.00 74.75 288 ARG A C 1
ATOM 2252 O O . ARG A 1 288 ? 8.010 4.867 -37.046 1.00 74.75 288 ARG A O 1
ATOM 2259 N N . SER A 1 289 ? 9.717 5.726 -35.810 1.00 57.94 289 SER A N 1
ATOM 2260 C CA . SER A 1 289 ? 10.818 5.594 -36.775 1.00 57.94 289 SER A CA 1
ATOM 2261 C C . SER A 1 289 ? 11.379 4.177 -36.828 1.00 57.94 289 SER A C 1
ATOM 2263 O O . SER A 1 289 ? 11.721 3.751 -37.948 1.00 57.94 289 SER A O 1
#

Secondary structure (DSSP, 8-state):
-----PPP---HHHHHHHHHHHHHHHHHPPPPTTS------HHHHHHHHHHHHHHHHTTEEEEEEEEE-TTT--EEEEEEEEETTEEEEEEEEEESSSSTTS-EEEEEEEEE--STHHHHHHHHHHHHHHHHHHHHHHHHHHHHHTT--SHHHHHHHHHT-SSHHHHHHHHHHSTTHHHHHHHHHHHHHHTT-HHHHHHHHHHHHHH-TT-HHHHHHHHHHHHHHHHHHH-PPTT---GGGGG--TTTTT--HHHHHHHHHHHHHHHHHH---HHHHHHHHHHHHHTT-

Foldseek 3Di:
DDPPPPPDDDDPLLVVLLLLLQLLCQVLPWDDPPDPDDPTLQLSNVLNVVLVVLCVVLQKDKDWDWDADPPPRFIKIWIWIDHVNHTAWIFMWTAPDPDSNHDTDTDDTDHHDDDPSSVSSSVSSVSSVVSVVVLVVLVVLVVVLVVDPALVSLVCSLVVDPCNPVSLLSCLSGPCNLVSLVSNLLSCLVVLNNQVSLVSLVSSCVSPVLDLSSLLVLLLLLLLQLCLVVPHDPPDDNDSSNSRHCVSNVHDNVRSLVSSLVSLVSSLVRDPDPVSVVSSVVSNVVSVD

Sequence (289 aa):
MAIHRQKDRPSDETLEGVRNIVAFRARHAPPKPSQEVIEADPLGALFYSQLMSLLESLGLAVQYHRGKGVFDKKDKLHYRISEHKAVRLEFVDRLTVGAIDGPRELASIGKYVSGSWEERLKEGSDEAVRLDDQIEHVAAVEAQLSKSQEAADVVALLDSSPDREGLLNMLCLSEKRSANAYTLYMSHILADRIADAHAIIETAIELNPNDARLHLSLGNFYWAAISNARGWAEGSNPGPLAQVTLDSLEMPYEKARSLARTHYLEAMRLSTRREIEEEAGSQLSTLRS

Radius of gyration: 25.97 Å; chains: 1; bounding box: 53×36×93 Å